Protein AF-E4X4C7-F1 (afdb_monomer)

Secondary structure (DSSP, 8-state):
--HHHHHHHHTTT-PPPHHHHHHHHHHHHHHHHTS-SEEEEPSSEEEE---TT-HHHHHHHHHHH--TTTS-EEE-S--SSSSS-HHHHHHHHHHHHHH-TTTEEEB--SSSSHHHHHHHSHHHHHHHHHSSSHHHHHHHHHHTTSBSEEEETTTEEE-SS---TT--SHHHHHT---SSPPPSSSHHHHHHH-EE-S-SSEEE-TTSSSEEE-HHHHHHHHHHHT-SEEEE-SS--TTSEEEETTTTEEEE---TTGGGTS----EEEEE--TTSPPEEEE-

InterPro domains:
  IPR004843 Calcineurin-like, phosphoesterase domain [PF00149] (45-237)
  IPR006186 Serine/threonine-specific protein phosphatase/bis(5-nucleosyl)-tetraphosphatase [PR00114] (44-71)
  IPR006186 Serine/threonine-specific protein phosphatase/bis(5-nucleosyl)-tetraphosphatase [PR00114] (73-100)
  IPR006186 Serine/threonine-specific protein phosphatase/bis(5-nucleosyl)-tetraphosphatase [PR00114] (106-130)
  IPR006186 Serine/threonine-specific protein phosphatase/bis(5-nucleosyl)-tetraphosphatase [PR00114] (141-167)
  IPR006186 Serine/threonine-specific protein phosphatase/bis(5-nucleosyl)-tetraphosphatase [PR00114] (170-197)
  IPR006186 Serine/threonine-specific protein phosphatase/bis(5-nucleosyl)-tetraphosphatase [PR00114] (226-246)
  IPR006186 Serine/threonine-specific protein phosphatase/bis(5-nucleosyl)-tetraphosphatase [PR00114] (248-264)
  IPR006186 Serine/threonine-specific protein phosphatase/bis(5-nucleosyl)-tetraphosphatase [PS00125] (107-112)
  IPR006186 Serine/threonine-specific protein phosphatase/bis(5-nucleosyl)-tetraphosphatase [SM00156] (16-281)
  IPR029052 Metallo-dependent phosphatase-like [G3DSA:3.60.21.10] (1-281)
  IPR029052 Metallo-dependent phosphatase-like [SSF56300] (2-275)
  IPR047129 Serine/Threonine protein phosphatase PP2A-like [PTHR45619] (2-274)

Solvent-accessible surface area (backbone atoms only — not comparable to full-atom values): 14367 Å² total; per-residue (Å²): 136,66,59,71,61,51,48,62,44,31,76,69,76,37,76,70,58,69,69,57,48,45,53,50,36,56,54,40,37,64,55,33,69,74,51,53,36,53,36,79,39,69,62,52,34,38,37,32,19,29,36,26,5,41,38,70,56,52,54,50,47,38,71,73,72,43,54,78,82,83,39,30,38,38,35,25,21,24,43,38,22,73,36,95,30,18,67,39,33,42,51,46,54,48,45,47,32,67,74,36,60,95,35,41,45,57,30,31,19,60,44,54,28,72,76,45,21,68,75,44,44,38,41,58,51,28,28,69,76,67,75,38,57,62,62,43,52,41,50,51,58,36,33,22,40,36,26,52,29,36,28,37,71,72,28,32,43,34,29,10,19,41,67,30,97,82,47,68,44,70,66,55,55,48,66,54,86,52,84,44,80,75,49,82,62,56,52,77,22,10,29,28,47,6,42,82,45,103,46,80,42,78,45,83,28,92,80,76,36,35,30,28,36,9,50,56,51,52,54,52,39,27,60,75,54,61,42,69,30,41,40,25,20,88,55,92,34,61,73,3,46,48,70,38,70,89,65,37,31,35,36,29,20,37,39,54,30,41,84,83,68,65,72,23,36,8,23,34,46,35,37,71,35,100,86,49,79,71,46,74,48,76,100

pLDDT: mean 96.5, std 4.25, range [67.0, 98.88]

Nearest PDB structures (foldseek):
  3p71-assembly1_C  TM=9.943E-01  e=6.063E-45  Homo sapiens
  8rbx-assembly1_q  TM=9.924E-01  e=9.467E-44  Homo sapiens
  7k36-assembly1_C  TM=9.882E-01  e=9.057E-42  Homo sapiens
  2iae-assembly1_C  TM=9.858E-01  e=4.828E-40  Homo sapiens
  6ghm-assembly2_B  TM=9.756E-01  e=3.448E-38  Homo sapiens

Sequence (283 aa):
MHLDKMLEWIKKCKYLPENDLKQLCDYVCDILVCEPNVIPVPSPVSICGDIHGQFYDLLELFRVGGELPDTTYVFLGDFVDRGYYSLETFTFLLVLKARFPDKIVLLRGNHESRQITQVYGFYDECMTKYGSNNAGKYCTRVFDLLTVAALIDNKVLCVHGGLSPDINSLDQIRALKRDQEIPHKGALCDIVWSDPEEVATWEISPRGAGYLFGKSVTEEFMEINNLDLICRAHQVVQEGHKYMFNEKLVTVWSAPNYCYRCGNIASILKIDGPKKPRSTLKL

Organism: Oikopleura dioica (NCBI:txid34765)

Structure (mmCIF, N/CA/C/O backbone):
data_AF-E4X4C7-F1
#
_entry.id   AF-E4X4C7-F1
#
loop_
_atom_site.group_PDB
_atom_site.id
_atom_site.type_symbol
_atom_site.label_atom_id
_atom_site.label_alt_id
_atom_site.label_comp_id
_atom_site.label_asym_id
_atom_site.label_entity_id
_atom_site.label_seq_id
_atom_site.pdbx_PDB_ins_code
_atom_site.Cartn_x
_atom_site.Cartn_y
_atom_site.Cartn_z
_atom_site.occupancy
_atom_site.B_iso_or_equiv
_atom_site.auth_seq_id
_atom_site.auth_comp_id
_atom_site.auth_asym_id
_atom_site.auth_atom_id
_atom_site.pdbx_PDB_model_num
ATOM 1 N N . MET A 1 1 ? -19.045 -7.896 18.131 1.00 81.44 1 MET A N 1
ATOM 2 C CA . MET A 1 1 ? -18.261 -6.703 17.747 1.00 81.44 1 MET A CA 1
ATOM 3 C C . MET A 1 1 ? -19.200 -5.650 17.157 1.00 81.44 1 MET A C 1
ATOM 5 O O . MET A 1 1 ? -19.992 -5.996 16.291 1.00 81.44 1 MET A O 1
ATOM 9 N N . HIS A 1 2 ? -19.179 -4.405 17.649 1.00 92.12 2 HIS A N 1
ATOM 10 C CA . HIS A 1 2 ? -20.060 -3.318 17.183 1.00 92.12 2 HIS A CA 1
ATOM 11 C C . HIS A 1 2 ? -19.285 -2.330 16.297 1.00 92.12 2 HIS A C 1
ATOM 13 O O . HIS A 1 2 ? -18.910 -1.251 16.753 1.00 92.12 2 HIS A O 1
ATOM 19 N N . LEU A 1 3 ? -19.040 -2.710 15.040 1.00 94.75 3 LEU A N 1
ATOM 20 C CA . LEU A 1 3 ? -18.149 -1.984 14.124 1.00 94.75 3 LEU A CA 1
ATOM 21 C C . LEU A 1 3 ? -18.540 -0.516 13.910 1.00 94.75 3 LEU A C 1
ATOM 23 O O . LEU A 1 3 ? -17.671 0.348 13.966 1.00 94.75 3 LEU A O 1
ATOM 27 N N . ASP A 1 4 ? -19.829 -0.208 13.750 1.00 94.38 4 ASP A N 1
ATOM 28 C CA . ASP A 1 4 ? -20.270 1.174 13.506 1.00 94.38 4 ASP A CA 1
ATOM 29 C C . ASP A 1 4 ? -19.968 2.091 14.712 1.00 94.38 4 ASP A C 1
ATOM 31 O O . ASP A 1 4 ? -19.501 3.217 14.548 1.00 94.38 4 ASP A O 1
ATOM 35 N N . LYS A 1 5 ? -20.117 1.579 15.944 1.00 95.38 5 LYS A N 1
ATOM 36 C CA . LYS A 1 5 ? -19.755 2.319 17.167 1.00 95.38 5 LYS A CA 1
ATOM 37 C C . LYS A 1 5 ? -18.245 2.526 17.285 1.00 95.38 5 LYS A C 1
ATOM 39 O O . LYS A 1 5 ? -17.803 3.588 17.715 1.00 95.38 5 LYS A O 1
ATOM 44 N N . MET A 1 6 ? -17.456 1.516 16.914 1.00 96.50 6 MET A N 1
ATOM 45 C CA . MET A 1 6 ? -15.993 1.618 16.888 1.00 96.50 6 MET A CA 1
ATOM 46 C C . MET A 1 6 ? -15.552 2.670 15.869 1.00 96.50 6 MET A C 1
ATOM 48 O O . MET A 1 6 ? -14.687 3.485 16.172 1.00 96.50 6 MET A O 1
ATOM 52 N N . LEU A 1 7 ? -16.198 2.713 14.701 1.00 95.06 7 LEU A N 1
ATOM 53 C CA . LEU A 1 7 ? -15.926 3.704 13.666 1.00 95.06 7 LEU A CA 1
ATOM 54 C C . LEU A 1 7 ? -16.201 5.130 14.165 1.00 95.06 7 LEU A C 1
ATOM 56 O O . LEU A 1 7 ? -15.342 5.999 14.031 1.00 95.06 7 LEU A O 1
ATOM 60 N N . GLU A 1 8 ? -17.353 5.374 14.796 1.00 95.31 8 GLU A N 1
ATOM 61 C CA . GLU A 1 8 ? -17.674 6.677 15.403 1.00 95.31 8 GLU A CA 1
ATOM 62 C C . GLU A 1 8 ? -16.699 7.080 16.518 1.00 95.31 8 GLU A C 1
ATOM 64 O O . GLU A 1 8 ? -16.401 8.266 16.691 1.00 95.31 8 GLU A O 1
ATOM 69 N N . TRP A 1 9 ? -16.211 6.107 17.293 1.00 96.19 9 TRP A N 1
ATOM 70 C CA . TRP A 1 9 ? -15.225 6.329 18.349 1.00 96.19 9 TRP A CA 1
ATOM 71 C C . TRP A 1 9 ? -13.870 6.737 17.772 1.00 96.19 9 TRP A C 1
ATOM 73 O O . TRP A 1 9 ? -13.316 7.763 18.169 1.00 96.19 9 TRP A O 1
ATOM 83 N N . ILE A 1 10 ? -13.379 5.982 16.789 1.00 96.06 10 ILE A N 1
ATOM 84 C CA . ILE A 1 10 ? -12.075 6.213 16.166 1.00 96.06 10 ILE A CA 1
ATOM 85 C C . ILE A 1 10 ? -12.082 7.500 15.344 1.00 96.06 10 ILE A C 1
ATOM 87 O O . ILE A 1 10 ? -11.112 8.245 15.423 1.00 96.06 10 ILE A O 1
ATOM 91 N N . LYS A 1 11 ? -13.184 7.849 14.655 1.00 95.56 11 LYS A N 1
ATOM 92 C CA . LYS A 1 11 ? -13.335 9.145 13.951 1.00 95.56 11 LYS A CA 1
ATOM 93 C C . LYS A 1 11 ? -13.097 10.359 14.861 1.00 95.56 11 LYS A C 1
ATOM 95 O O . LYS A 1 11 ? -12.730 11.421 14.374 1.00 95.56 11 LYS A O 1
ATOM 100 N N . LYS A 1 12 ? -13.257 10.211 16.181 1.00 96.88 12 LYS A N 1
ATOM 101 C CA . LYS A 1 12 ? -12.933 11.243 17.186 1.00 96.88 12 LYS A CA 1
ATOM 102 C C . LYS A 1 12 ? -11.463 11.202 17.635 1.00 96.88 12 LYS A C 1
ATOM 104 O O . LYS A 1 12 ? -11.147 11.750 18.687 1.00 96.88 12 LYS A O 1
ATOM 109 N N . CYS A 1 13 ? -10.598 10.536 16.869 1.00 97.12 13 CYS A N 1
ATOM 110 C CA . CYS A 1 13 ? -9.188 10.287 17.160 1.00 97.12 13 CYS A CA 1
ATOM 111 C C . CYS A 1 13 ? -8.972 9.601 18.521 1.00 97.12 13 CYS A C 1
ATOM 113 O O . CYS A 1 13 ? -8.108 9.990 19.307 1.00 97.12 13 CYS A O 1
ATOM 115 N N . LYS A 1 14 ? -9.798 8.593 18.829 1.00 96.75 14 LYS A N 1
ATOM 116 C CA . LYS A 1 14 ? -9.678 7.802 20.059 1.00 96.75 14 LYS A CA 1
ATOM 117 C C . LYS A 1 14 ? -9.293 6.366 19.735 1.00 96.75 14 LYS A C 1
ATOM 119 O O . LYS A 1 14 ? -9.967 5.710 18.942 1.00 96.75 14 LYS A O 1
ATOM 124 N N . TYR A 1 15 ? -8.263 5.857 20.403 1.00 95.94 15 TYR A N 1
ATOM 125 C CA . TYR A 1 15 ? -7.922 4.442 20.339 1.00 95.94 15 TYR A CA 1
ATOM 126 C C . TYR A 1 15 ? -8.952 3.580 21.088 1.00 95.94 15 TYR A C 1
ATOM 128 O O . TYR A 1 15 ? -9.674 4.046 21.979 1.00 95.94 15 TYR A O 1
ATOM 136 N N . LEU A 1 16 ? -9.065 2.323 20.667 1.00 97.12 16 LEU A N 1
ATOM 137 C CA . LEU A 1 16 ? -9.992 1.353 21.243 1.00 97.12 16 LEU A CA 1
ATOM 138 C C . LEU A 1 16 ? -9.472 0.816 22.584 1.00 97.12 16 LEU A C 1
ATOM 140 O O . LEU A 1 16 ? -8.269 0.815 22.819 1.00 97.12 16 LEU A O 1
ATOM 144 N N . PRO A 1 17 ? -10.337 0.288 23.459 1.00 96.81 17 PRO A N 1
ATOM 145 C CA . PRO A 1 17 ? -9.889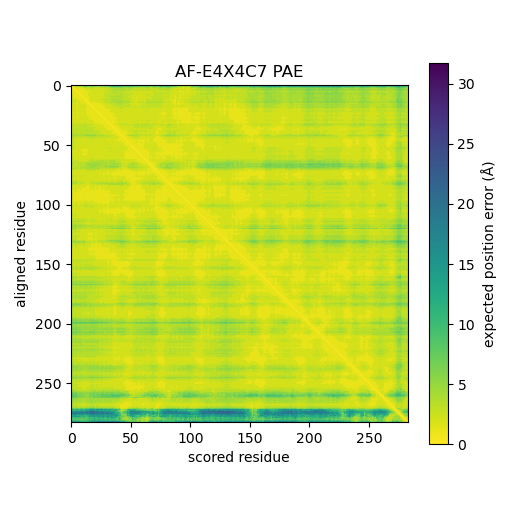 -0.584 24.541 1.00 96.81 17 PRO A CA 1
ATOM 146 C C . PRO A 1 17 ? -9.067 -1.770 24.002 1.00 96.81 17 PRO A C 1
ATOM 148 O O . PRO A 1 17 ? -9.387 -2.311 22.945 1.00 96.81 17 PRO A O 1
ATOM 151 N N . GLU A 1 18 ? -8.043 -2.220 24.738 1.00 97.06 18 GLU A N 1
ATOM 152 C CA . GLU A 1 18 ? -7.101 -3.256 24.261 1.00 97.06 18 GLU A CA 1
ATOM 153 C C . GLU A 1 18 ? -7.810 -4.546 23.810 1.00 97.06 18 GLU A C 1
ATOM 155 O O . GLU A 1 18 ? -7.473 -5.119 22.775 1.00 97.06 18 GLU A O 1
ATOM 160 N N . ASN A 1 19 ? -8.836 -4.978 24.549 1.00 96.94 19 ASN A N 1
ATOM 161 C CA . ASN A 1 19 ? -9.621 -6.166 24.206 1.00 96.94 19 ASN A CA 1
ATOM 162 C C . ASN A 1 19 ? -10.423 -5.995 22.908 1.00 96.94 19 ASN A C 1
ATOM 164 O O . ASN A 1 19 ? -10.549 -6.952 22.145 1.00 96.94 19 ASN A O 1
ATOM 168 N N . ASP A 1 20 ? -10.945 -4.794 22.651 1.00 97.75 20 ASP A N 1
ATOM 169 C CA . ASP A 1 20 ? -11.694 -4.498 21.427 1.00 97.75 20 ASP A CA 1
ATOM 170 C C . ASP A 1 20 ? -10.748 -4.441 20.223 1.00 97.75 20 ASP A C 1
ATOM 172 O O . ASP A 1 20 ? -11.073 -4.974 19.162 1.00 97.75 20 ASP A O 1
ATOM 176 N N . LEU A 1 21 ? -9.549 -3.867 20.399 1.00 98.38 21 LEU A N 1
ATOM 177 C CA . LEU A 1 21 ? -8.491 -3.906 19.387 1.00 98.38 21 LEU A CA 1
ATOM 178 C C . LEU A 1 21 ? -8.083 -5.349 19.077 1.00 98.38 21 LEU A C 1
ATOM 180 O O . LEU A 1 21 ? -7.994 -5.717 17.909 1.00 98.38 21 LEU A O 1
ATOM 184 N N . LYS A 1 22 ? -7.873 -6.181 20.104 1.00 98.31 22 LYS A N 1
ATOM 185 C CA . LYS A 1 22 ? -7.524 -7.592 19.912 1.00 98.31 22 LYS A CA 1
ATOM 186 C C . LYS A 1 22 ? -8.589 -8.323 19.090 1.00 98.31 22 LYS A C 1
ATOM 188 O O . LYS A 1 22 ? -8.247 -8.982 18.116 1.00 98.31 22 LYS A O 1
ATOM 193 N N . GLN A 1 23 ? -9.866 -8.183 19.456 1.00 98.31 23 GLN A N 1
ATOM 194 C CA . GLN A 1 23 ? -10.974 -8.812 18.726 1.00 98.31 23 GLN A CA 1
ATOM 195 C C . GLN A 1 23 ? -11.058 -8.335 17.273 1.00 98.31 23 GLN A C 1
ATOM 197 O O . GLN A 1 23 ? -11.315 -9.142 16.383 1.00 98.31 23 GLN A O 1
ATOM 202 N N . LEU A 1 24 ? -10.830 -7.040 17.030 1.00 98.69 24 LEU A N 1
ATOM 203 C CA . LEU A 1 24 ? -10.791 -6.487 15.679 1.00 98.69 24 LEU A CA 1
ATOM 204 C C . LEU A 1 24 ? -9.644 -7.087 14.862 1.00 98.69 24 LEU A C 1
ATOM 206 O O . LEU A 1 24 ? -9.870 -7.515 13.734 1.00 98.69 24 LEU A O 1
ATOM 210 N N . CYS A 1 25 ? -8.435 -7.137 15.426 1.00 98.69 25 CYS A N 1
ATOM 211 C CA . CYS A 1 25 ? -7.274 -7.725 14.764 1.00 98.69 25 CYS A CA 1
ATOM 212 C C . CYS A 1 25 ? -7.502 -9.205 14.444 1.00 98.69 25 CYS A C 1
ATOM 214 O O . CYS A 1 25 ? -7.248 -9.606 13.312 1.00 98.69 25 CYS A O 1
ATOM 216 N N . ASP A 1 26 ? -8.019 -9.993 15.393 1.00 98.56 26 ASP A N 1
ATOM 217 C CA . ASP A 1 26 ? -8.331 -11.412 15.180 1.00 98.56 26 ASP A CA 1
ATOM 218 C C . ASP A 1 26 ? -9.343 -11.580 14.027 1.00 98.56 26 ASP A C 1
ATOM 220 O O . ASP A 1 26 ? -9.099 -12.336 13.091 1.00 98.56 26 ASP A O 1
ATOM 224 N N . TYR A 1 27 ? -10.427 -10.794 14.026 1.00 98.62 27 TYR A N 1
ATOM 225 C CA . TYR A 1 27 ? -11.442 -10.845 12.968 1.00 98.62 27 TYR A CA 1
ATOM 226 C C . TYR A 1 27 ? -10.905 -10.423 11.593 1.00 98.62 27 TYR A C 1
ATOM 228 O O . TYR A 1 27 ? -11.239 -11.029 10.576 1.00 98.62 27 TYR A O 1
ATOM 236 N N . VAL A 1 28 ? -10.061 -9.387 11.528 1.00 98.69 28 VAL A N 1
ATOM 237 C CA . VAL A 1 28 ? -9.444 -8.979 10.257 1.00 98.69 28 VAL A CA 1
ATOM 238 C C . VAL A 1 28 ? -8.413 -10.007 9.789 1.00 98.69 28 VAL A C 1
ATOM 240 O O . VAL A 1 28 ? -8.307 -10.228 8.586 1.00 98.69 28 VAL A O 1
ATOM 243 N N . CYS A 1 29 ? -7.704 -10.690 10.693 1.00 98.69 29 CYS A N 1
ATOM 244 C CA . CYS A 1 29 ? -6.843 -11.812 10.313 1.00 98.69 29 CYS A CA 1
ATOM 245 C C . CYS A 1 29 ? -7.646 -12.911 9.602 1.00 98.69 29 CYS A C 1
ATOM 247 O O . CYS A 1 29 ? -7.207 -13.377 8.553 1.00 98.69 29 CYS A O 1
ATOM 249 N N . ASP A 1 30 ? -8.831 -13.270 10.109 1.00 98.38 30 ASP A N 1
ATOM 250 C CA . ASP A 1 30 ? -9.701 -14.274 9.476 1.00 98.38 30 ASP A CA 1
ATOM 251 C C . ASP A 1 30 ? -10.111 -13.873 8.045 1.00 98.38 30 ASP A C 1
ATOM 253 O O . ASP A 1 30 ? -10.142 -14.715 7.144 1.00 98.38 30 ASP A O 1
ATOM 257 N N . ILE A 1 31 ? -10.366 -12.577 7.812 1.00 98.50 31 ILE A N 1
ATOM 258 C CA . ILE A 1 31 ? -10.629 -12.031 6.471 1.00 98.50 31 ILE A CA 1
ATOM 259 C C . ILE A 1 31 ? -9.377 -12.145 5.595 1.00 98.50 31 ILE A C 1
ATOM 261 O O . ILE A 1 31 ? -9.426 -12.727 4.513 1.00 98.50 31 ILE A O 1
ATOM 265 N N . LEU A 1 32 ? -8.247 -11.609 6.064 1.00 98.44 32 LEU A N 1
ATOM 266 C CA . LEU A 1 32 ? -7.020 -11.497 5.276 1.00 98.44 32 LEU A CA 1
ATOM 267 C C . LEU A 1 32 ? -6.417 -12.859 4.925 1.00 98.44 32 LEU A C 1
ATOM 269 O O . LEU A 1 32 ? -5.846 -12.991 3.850 1.00 98.44 32 LEU A O 1
ATOM 273 N N . VAL A 1 33 ? -6.558 -13.889 5.766 1.00 97.75 33 VAL A N 1
ATOM 274 C CA . VAL A 1 33 ? -6.104 -15.260 5.444 1.00 97.75 33 VAL A CA 1
ATOM 275 C C . VAL A 1 33 ? -6.777 -15.800 4.178 1.00 97.75 33 VAL A C 1
ATOM 277 O O . VAL A 1 33 ? -6.164 -16.570 3.440 1.00 97.75 33 VAL A O 1
ATOM 280 N N . CYS A 1 34 ? -8.012 -15.380 3.899 1.00 97.38 34 CYS A N 1
ATOM 281 C CA . CYS A 1 34 ? -8.755 -15.803 2.715 1.00 97.38 34 CYS A CA 1
ATOM 282 C C . CYS A 1 34 ? -8.393 -14.999 1.452 1.00 97.38 34 CYS A C 1
ATOM 284 O O . CYS A 1 34 ? -8.785 -15.387 0.350 1.00 97.38 34 CYS A O 1
ATOM 286 N N . GLU A 1 35 ? -7.655 -13.892 1.577 1.00 98.12 35 GLU A N 1
ATOM 287 C CA . GLU A 1 35 ? -7.292 -13.045 0.439 1.00 98.12 35 GLU A CA 1
ATOM 288 C C . GLU A 1 35 ? -6.041 -13.562 -0.288 1.00 98.12 35 GLU A C 1
ATOM 290 O O . GLU A 1 35 ? -5.060 -13.960 0.348 1.00 98.12 35 GLU A O 1
ATOM 295 N N . PRO A 1 36 ? -6.001 -13.538 -1.630 1.00 98.25 36 PRO A N 1
ATOM 296 C CA . PRO A 1 36 ? -4.808 -13.916 -2.381 1.00 98.25 36 PRO A CA 1
ATOM 297 C C . PRO A 1 36 ? -3.704 -12.857 -2.240 1.00 98.25 36 PRO A C 1
ATOM 299 O O . PRO A 1 36 ? -3.964 -11.710 -1.895 1.00 98.25 36 PRO A O 1
ATOM 302 N N . ASN A 1 37 ? -2.453 -13.214 -2.549 1.00 98.56 37 ASN A N 1
ATOM 303 C CA . ASN A 1 37 ? -1.357 -12.231 -2.544 1.00 98.56 37 ASN A CA 1
ATOM 304 C C . ASN A 1 37 ? -1.543 -11.126 -3.585 1.00 98.56 37 ASN A C 1
ATOM 306 O O . ASN A 1 37 ? -1.062 -10.019 -3.368 1.00 98.56 37 ASN A O 1
ATOM 310 N N . VAL A 1 38 ? -2.208 -11.451 -4.700 1.00 98.69 38 VAL A N 1
ATOM 311 C CA . VAL A 1 38 ? -2.570 -10.519 -5.770 1.00 98.69 38 VAL A CA 1
ATOM 312 C C . VAL A 1 38 ? -4.090 -10.470 -5.851 1.00 98.69 38 VAL A C 1
ATOM 314 O O . VAL A 1 38 ? -4.704 -11.391 -6.396 1.00 98.69 38 VAL A O 1
ATOM 317 N N . ILE A 1 39 ? -4.697 -9.426 -5.293 1.00 98.06 39 ILE A N 1
ATOM 318 C CA . ILE A 1 39 ? -6.156 -9.290 -5.259 1.00 98.06 39 ILE A CA 1
ATOM 319 C C . ILE A 1 39 ? -6.680 -8.640 -6.550 1.00 98.06 39 ILE A C 1
ATOM 321 O O . ILE A 1 39 ? -6.228 -7.553 -6.913 1.00 98.06 39 ILE A O 1
ATOM 325 N N . PRO A 1 40 ? -7.598 -9.287 -7.291 1.00 98.25 40 PRO A N 1
ATOM 326 C CA . PRO A 1 40 ? -8.231 -8.662 -8.445 1.00 98.25 40 PRO A CA 1
ATOM 327 C C . PRO A 1 40 ? -9.226 -7.594 -7.981 1.00 98.25 40 PRO A C 1
ATOM 329 O O . PRO A 1 40 ? -10.049 -7.853 -7.103 1.00 98.25 40 PRO A O 1
ATOM 332 N N . VAL A 1 41 ? -9.175 -6.406 -8.583 1.00 98.00 41 VAL A N 1
ATOM 333 C CA . VAL A 1 41 ? -10.047 -5.279 -8.214 1.00 98.00 41 VAL A CA 1
ATOM 334 C C . VAL A 1 41 ? -10.694 -4.687 -9.471 1.00 98.00 41 VAL A C 1
ATOM 336 O O . VAL A 1 41 ? -9.977 -4.312 -10.397 1.00 98.00 41 VAL A O 1
ATOM 339 N N . PRO A 1 42 ? -12.032 -4.593 -9.556 1.00 96.69 42 PRO A N 1
ATOM 340 C CA . PRO A 1 42 ? -12.684 -3.909 -10.666 1.00 96.69 42 PRO A CA 1
ATOM 341 C C . PRO A 1 42 ? -12.662 -2.387 -10.467 1.00 96.69 42 PRO A C 1
ATOM 343 O O . PRO A 1 42 ? -12.782 -1.896 -9.342 1.00 96.69 42 PRO A O 1
ATOM 346 N N . SER A 1 43 ? -12.579 -1.629 -11.558 1.00 95.56 43 SER A N 1
ATOM 347 C CA . SER A 1 43 ? -12.917 -0.200 -11.537 1.00 95.56 43 SER A CA 1
ATOM 348 C C . SER A 1 43 ? -14.442 0.026 -11.393 1.00 95.56 43 SER A C 1
ATOM 350 O O . SER A 1 43 ? -15.236 -0.834 -11.791 1.00 95.56 43 SER A O 1
ATOM 352 N N . PRO A 1 44 ? -14.900 1.170 -10.837 1.00 96.06 44 PRO A N 1
ATOM 353 C CA . PRO A 1 44 ? -14.114 2.310 -10.364 1.00 96.06 44 PRO A CA 1
ATOM 354 C C . PRO A 1 44 ? -13.402 2.054 -9.027 1.00 96.06 44 PRO A C 1
ATOM 356 O O . PRO A 1 44 ? -13.960 1.436 -8.120 1.00 96.06 44 PRO A O 1
ATOM 359 N N . VAL A 1 45 ? -12.178 2.573 -8.895 1.00 97.44 45 VAL A N 1
ATOM 360 C CA . VAL A 1 45 ? -11.352 2.434 -7.685 1.00 97.44 45 VAL A CA 1
ATOM 361 C C . VAL A 1 45 ? -10.479 3.667 -7.445 1.00 97.44 45 VAL A C 1
ATOM 363 O O . VAL A 1 45 ? -9.981 4.292 -8.384 1.00 97.44 45 VAL A O 1
ATOM 366 N N . SER A 1 46 ? -10.300 4.008 -6.169 1.00 98.12 46 SER A N 1
ATOM 367 C CA . SER A 1 46 ? -9.373 5.036 -5.691 1.00 98.12 46 SER A CA 1
ATOM 368 C C . SER A 1 46 ? -8.142 4.380 -5.067 1.00 98.12 46 SER A C 1
ATOM 370 O O . SER A 1 46 ? -8.270 3.551 -4.168 1.00 98.12 46 SER A O 1
ATOM 372 N N . ILE A 1 47 ? -6.955 4.749 -5.537 1.00 98.56 47 ILE A N 1
ATOM 373 C CA . ILE A 1 47 ? -5.675 4.220 -5.066 1.00 98.56 47 ILE A CA 1
ATOM 374 C C . ILE A 1 47 ? -4.980 5.278 -4.211 1.00 98.56 47 ILE A C 1
ATOM 376 O O . ILE A 1 47 ? -4.827 6.428 -4.635 1.00 98.56 47 ILE A O 1
ATOM 380 N N . CYS A 1 48 ? -4.548 4.874 -3.022 1.00 98.56 48 CYS A N 1
ATOM 381 C CA . CYS A 1 48 ? -3.924 5.730 -2.021 1.00 98.56 48 CYS A CA 1
ATOM 382 C C . CYS A 1 48 ? -2.528 5.203 -1.679 1.00 98.56 48 CYS A C 1
ATOM 384 O O . CYS A 1 48 ? -2.362 4.003 -1.470 1.00 98.56 48 CYS A O 1
ATOM 386 N N . GLY A 1 49 ? -1.541 6.094 -1.631 1.00 98.62 49 GLY A N 1
ATOM 387 C CA . GLY A 1 49 ? -0.184 5.784 -1.185 1.00 98.62 49 GLY A CA 1
ATOM 388 C C . GLY A 1 49 ? -0.040 5.843 0.336 1.00 98.62 49 GLY A C 1
ATOM 389 O O . GLY A 1 49 ? -1.006 5.629 1.070 1.00 98.62 49 GLY A O 1
ATOM 390 N N . ASP A 1 50 ? 1.166 6.184 0.781 1.00 98.75 50 ASP A N 1
ATOM 391 C CA . ASP A 1 50 ? 1.577 6.240 2.186 1.00 98.75 50 ASP A CA 1
ATOM 392 C C . ASP A 1 50 ? 0.719 7.210 3.012 1.00 98.75 50 ASP A C 1
ATOM 394 O O . ASP A 1 50 ? 0.364 8.297 2.540 1.00 98.75 50 ASP A O 1
ATOM 398 N N . ILE A 1 51 ? 0.442 6.831 4.266 1.00 98.50 51 ILE A N 1
ATOM 399 C CA . ILE A 1 51 ? -0.362 7.609 5.228 1.00 98.50 51 ILE A CA 1
ATOM 400 C C . ILE A 1 51 ? 0.444 7.981 6.479 1.00 98.50 51 ILE A C 1
ATOM 402 O O . ILE A 1 51 ? 0.279 9.079 7.007 1.00 98.50 51 ILE A O 1
ATOM 406 N N . HIS A 1 52 ? 1.317 7.088 6.960 1.00 98.38 52 HIS A N 1
ATOM 407 C CA . HIS A 1 52 ? 2.268 7.342 8.047 1.00 98.38 52 HIS A CA 1
ATOM 408 C C . HIS A 1 52 ? 1.668 8.000 9.299 1.00 98.38 52 HIS A C 1
ATOM 410 O O . HIS A 1 52 ? 2.129 9.040 9.778 1.00 98.38 52 HIS A O 1
ATOM 416 N N . GLY A 1 53 ? 0.582 7.426 9.818 1.00 97.81 53 GLY A N 1
ATOM 417 C CA . GLY A 1 53 ? -0.045 7.889 11.054 1.00 97.81 53 GLY A CA 1
ATOM 418 C C . GLY A 1 53 ? -0.596 9.317 11.014 1.00 97.81 53 GLY A C 1
ATOM 419 O O . GLY A 1 53 ? -0.871 9.895 12.071 1.00 97.81 53 GLY A O 1
ATOM 420 N N . GLN A 1 54 ? -0.770 9.905 9.826 1.00 98.06 54 GLN A N 1
ATOM 421 C CA . GLN A 1 54 ? -1.402 11.210 9.635 1.00 98.06 54 GLN A CA 1
ATOM 422 C C . GLN A 1 54 ? -2.936 11.081 9.627 1.00 98.06 54 GLN A C 1
ATOM 424 O O . GLN A 1 54 ? -3.607 11.271 8.617 1.00 98.06 54 GLN A O 1
ATOM 429 N N . PHE A 1 55 ? -3.503 10.745 10.791 1.00 98.19 55 PHE A N 1
ATOM 430 C CA . PHE A 1 55 ? -4.921 10.394 10.942 1.00 98.19 55 PHE A CA 1
ATOM 431 C C . PHE A 1 55 ? -5.902 11.455 10.417 1.00 98.19 55 PHE A C 1
ATOM 433 O O . PHE A 1 55 ? -6.877 11.122 9.749 1.00 98.19 55 PHE A O 1
ATOM 440 N N . TYR A 1 56 ? -5.660 12.735 10.704 1.00 97.62 56 TYR A N 1
ATOM 441 C CA . TYR A 1 56 ? -6.554 13.807 10.255 1.00 97.62 56 TYR A CA 1
ATOM 442 C C . TYR A 1 56 ? -6.523 13.985 8.734 1.00 97.62 56 TYR A C 1
ATOM 444 O O . TYR A 1 56 ? -7.571 14.199 8.128 1.00 97.62 56 TYR A O 1
ATOM 452 N N . ASP A 1 57 ? -5.354 13.806 8.117 1.00 97.38 57 ASP A N 1
ATOM 453 C CA . ASP A 1 57 ? -5.211 13.839 6.662 1.00 97.38 57 ASP A CA 1
ATOM 454 C C . ASP A 1 57 ? -5.858 12.604 6.016 1.00 97.38 57 ASP A C 1
ATOM 456 O O . ASP A 1 57 ? -6.439 12.704 4.939 1.00 97.38 57 ASP A O 1
ATOM 460 N N . LEU A 1 58 ? -5.869 11.452 6.702 1.00 98.00 58 LEU A N 1
ATOM 461 C CA . LEU A 1 58 ? -6.639 10.283 6.269 1.00 98.00 58 LEU A CA 1
ATOM 462 C C . LEU A 1 58 ? -8.154 10.552 6.281 1.00 98.00 58 LEU A C 1
ATOM 464 O O . LEU A 1 58 ? -8.863 10.120 5.372 1.00 98.00 58 LEU A O 1
ATOM 468 N N . LEU A 1 59 ? -8.680 11.264 7.283 1.00 97.19 59 LEU A N 1
ATOM 469 C CA . LEU A 1 59 ? -10.097 11.655 7.283 1.00 97.19 59 LEU A CA 1
ATOM 470 C C . LEU A 1 59 ? -10.417 12.596 6.115 1.00 97.19 59 LEU A C 1
ATOM 472 O O . LEU A 1 59 ? -11.453 12.441 5.466 1.00 97.19 59 LEU A O 1
ATOM 476 N N . GLU A 1 60 ? -9.511 13.527 5.818 1.00 96.94 60 GLU A N 1
ATOM 477 C CA . GLU A 1 60 ? -9.621 14.411 4.659 1.00 96.94 60 GLU A CA 1
ATOM 478 C C . GLU A 1 60 ? -9.560 13.631 3.334 1.00 96.94 60 GLU A C 1
ATOM 480 O O . GLU A 1 60 ? -10.355 13.882 2.427 1.00 96.94 60 GLU A O 1
ATOM 485 N N . LEU A 1 61 ? -8.714 12.600 3.255 1.00 97.56 61 LEU A N 1
ATOM 486 C CA . LEU A 1 61 ? -8.630 11.677 2.123 1.00 97.56 61 LEU A CA 1
ATOM 487 C C . LEU A 1 61 ? -9.970 11.012 1.814 1.00 97.56 61 LEU A C 1
ATOM 489 O O . LEU A 1 61 ? -10.372 10.966 0.649 1.00 97.56 61 LEU A O 1
ATOM 493 N N . PHE A 1 62 ? -10.700 10.547 2.828 1.00 96.81 62 PHE A N 1
ATOM 494 C CA . PHE A 1 62 ? -12.047 10.005 2.624 1.00 96.81 62 PHE A CA 1
ATOM 495 C C . PHE A 1 62 ? -13.072 11.087 2.268 1.00 96.81 62 PHE A C 1
ATOM 497 O O . PHE A 1 62 ? -13.942 10.848 1.431 1.00 96.81 62 PHE A O 1
ATOM 504 N N . ARG A 1 63 ? -12.947 12.299 2.824 1.00 95.38 63 ARG A N 1
ATOM 505 C CA . ARG A 1 63 ? -13.819 13.433 2.474 1.00 95.38 63 ARG A CA 1
ATOM 506 C C . ARG A 1 63 ? -13.694 13.822 0.995 1.00 95.38 63 ARG A C 1
ATOM 508 O O . ARG A 1 63 ? -14.698 14.136 0.361 1.00 95.38 63 ARG A O 1
ATOM 515 N N . VAL A 1 64 ? -12.474 13.804 0.454 1.00 94.69 64 VAL A N 1
ATOM 516 C CA . VAL A 1 64 ? -12.167 14.172 -0.940 1.00 94.69 64 VAL A CA 1
ATOM 517 C C . VAL A 1 64 ? -12.377 12.999 -1.904 1.00 94.69 64 VAL A C 1
ATOM 519 O O . VAL A 1 64 ? -12.928 13.170 -2.993 1.00 94.69 64 VAL A O 1
ATOM 522 N N . GLY A 1 65 ? -11.943 11.796 -1.527 1.00 93.81 65 GLY A N 1
ATOM 523 C CA . GLY A 1 65 ? -12.023 10.606 -2.376 1.00 93.81 65 GLY A CA 1
ATOM 524 C C . GLY A 1 65 ? -13.429 10.002 -2.477 1.00 93.81 65 GLY A C 1
ATOM 525 O O . GLY A 1 65 ? -13.763 9.439 -3.528 1.00 93.81 65 GLY A O 1
ATOM 526 N N . GLY A 1 66 ? -14.260 10.197 -1.450 1.00 94.81 66 GLY A N 1
ATOM 527 C CA . GLY A 1 66 ? -15.608 9.647 -1.305 1.00 94.81 66 GLY A CA 1
ATOM 528 C C . GLY A 1 66 ? -15.696 8.632 -0.161 1.00 94.81 66 GLY A C 1
ATOM 529 O O . GLY A 1 66 ? -14.718 7.982 0.196 1.00 94.81 66 GLY A O 1
ATOM 530 N N . GLU A 1 67 ? -16.877 8.475 0.429 1.00 92.12 67 GLU A N 1
ATOM 531 C CA . GLU A 1 67 ? -17.056 7.548 1.549 1.00 92.12 67 GLU A CA 1
ATOM 532 C C . GLU A 1 67 ? -17.321 6.105 1.081 1.00 92.12 67 GLU A C 1
ATOM 534 O O . GLU A 1 67 ? -17.850 5.842 -0.000 1.00 92.12 67 GLU A O 1
ATOM 539 N N . LEU A 1 68 ? -16.956 5.141 1.927 1.00 92.94 68 LEU A N 1
ATOM 540 C CA . LEU A 1 68 ? -17.378 3.748 1.782 1.00 92.94 68 LEU A CA 1
ATOM 541 C C . LEU A 1 68 ? -18.853 3.601 2.204 1.00 92.94 68 LEU A C 1
ATOM 543 O O . LEU A 1 68 ? -19.253 4.224 3.190 1.00 92.94 68 LEU A O 1
ATOM 547 N N . PRO A 1 69 ? -19.653 2.741 1.542 1.00 94.44 69 PRO A N 1
ATOM 548 C CA . PRO A 1 69 ? -19.266 1.756 0.524 1.00 94.44 69 PRO A CA 1
ATOM 549 C C . PRO A 1 69 ? -19.360 2.240 -0.937 1.00 94.44 69 PRO A C 1
ATOM 551 O O . PRO A 1 69 ? -19.183 1.421 -1.845 1.00 94.44 69 PRO A O 1
ATOM 554 N N . ASP A 1 70 ? -19.661 3.520 -1.171 1.00 94.25 70 ASP A N 1
ATOM 555 C CA . ASP A 1 70 ? -19.895 4.061 -2.518 1.00 94.25 70 ASP A CA 1
ATOM 556 C C . ASP A 1 70 ? -18.611 4.085 -3.362 1.00 94.25 70 ASP A C 1
ATOM 558 O O . ASP A 1 70 ? -18.652 3.827 -4.567 1.00 94.25 70 ASP A O 1
ATOM 562 N N . THR A 1 71 ? -17.462 4.305 -2.717 1.00 94.94 71 THR A N 1
ATOM 563 C CA . THR A 1 71 ? -16.135 4.245 -3.344 1.00 94.94 71 THR A CA 1
ATOM 564 C C . THR A 1 71 ? -15.367 2.990 -2.915 1.00 94.94 71 THR A C 1
ATOM 566 O O . THR A 1 71 ? -15.279 2.673 -1.728 1.00 94.94 71 THR A O 1
ATOM 569 N N . THR A 1 72 ? -14.758 2.299 -3.884 1.00 97.94 72 THR A N 1
ATOM 570 C CA . THR A 1 72 ? -13.789 1.217 -3.640 1.00 97.94 72 THR A CA 1
ATOM 571 C C . THR A 1 72 ? -12.384 1.800 -3.485 1.00 97.94 72 THR A C 1
ATOM 573 O O . THR A 1 72 ? -11.985 2.662 -4.273 1.00 97.94 72 THR A O 1
ATOM 576 N N . TYR A 1 73 ? -11.617 1.302 -2.517 1.00 98.62 73 TYR A N 1
ATOM 577 C CA . TYR A 1 73 ? -10.268 1.771 -2.208 1.00 98.62 73 TYR A CA 1
ATOM 578 C C . TYR A 1 73 ? -9.212 0.666 -2.278 1.00 98.62 73 TYR A C 1
ATOM 580 O O . TYR A 1 73 ? -9.440 -0.453 -1.820 1.00 98.62 73 TYR A O 1
ATOM 588 N N . VAL A 1 74 ? -8.027 1.019 -2.775 1.00 98.75 74 VAL A N 1
ATOM 589 C CA . VAL A 1 74 ? -6.786 0.245 -2.630 1.00 98.75 74 VAL A CA 1
ATOM 590 C C . VAL A 1 74 ? -5.762 1.139 -1.944 1.00 98.75 74 VAL A C 1
ATOM 592 O O . VAL A 1 74 ? -5.335 2.139 -2.516 1.00 98.75 74 VAL A O 1
ATOM 595 N N . PHE A 1 75 ? -5.359 0.784 -0.730 1.00 98.88 75 PHE A N 1
ATOM 596 C CA . PHE A 1 75 ? -4.248 1.441 -0.055 1.00 98.88 75 PHE A CA 1
ATOM 597 C C . PHE A 1 75 ? -2.966 0.642 -0.256 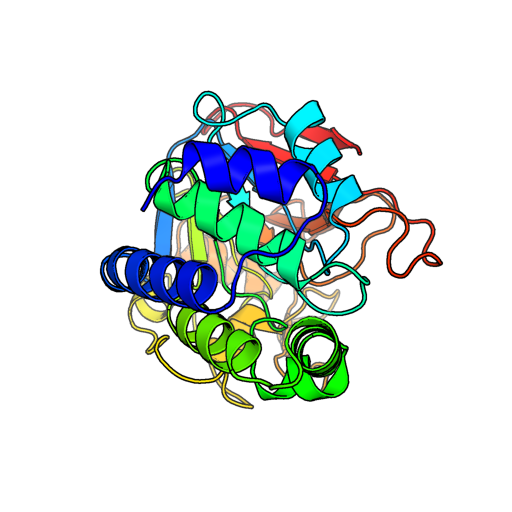1.00 98.88 75 PHE A C 1
ATOM 599 O O . PHE A 1 75 ? -2.963 -0.572 -0.056 1.00 98.88 75 PHE A O 1
ATOM 606 N N . LEU A 1 76 ? -1.893 1.327 -0.641 1.00 98.88 76 LEU A N 1
ATOM 607 C CA . LEU A 1 76 ? -0.646 0.699 -1.069 1.00 98.88 76 LEU A CA 1
ATOM 608 C C . LEU A 1 76 ? 0.290 0.310 0.083 1.00 98.88 76 LEU A C 1
ATOM 610 O O . LEU A 1 76 ? 1.198 -0.470 -0.166 1.00 98.88 76 LEU A O 1
ATOM 614 N N . GLY A 1 77 ? 0.035 0.761 1.313 1.00 98.56 77 GLY A N 1
ATOM 615 C CA . GLY A 1 77 ? 0.831 0.421 2.495 1.00 98.56 77 GLY A CA 1
ATOM 616 C C . GLY A 1 77 ? 1.265 1.654 3.283 1.00 98.56 77 GLY A C 1
ATOM 617 O O . GLY A 1 77 ? 0.763 2.754 3.046 1.00 98.56 77 GLY A O 1
ATOM 618 N N . ASP A 1 78 ? 2.183 1.454 4.228 1.00 98.75 78 ASP A N 1
ATOM 619 C CA . ASP A 1 78 ? 2.778 2.482 5.087 1.00 98.75 78 ASP A CA 1
ATOM 620 C C . ASP A 1 78 ? 1.712 3.309 5.822 1.00 98.75 78 ASP A C 1
ATOM 622 O O . ASP A 1 78 ? 1.596 4.535 5.718 1.00 98.75 78 ASP A O 1
ATOM 626 N N . PHE A 1 79 ? 0.900 2.596 6.598 1.00 98.75 79 PHE A N 1
ATOM 627 C CA . PHE A 1 79 ? -0.149 3.150 7.451 1.00 98.75 79 PHE A CA 1
ATOM 628 C C . PHE A 1 79 ? 0.413 3.757 8.733 1.00 98.75 79 PHE A C 1
ATOM 630 O O . PHE A 1 79 ? -0.175 4.689 9.289 1.00 98.75 79 PHE A O 1
ATOM 637 N N . VAL A 1 80 ? 1.520 3.194 9.219 1.00 98.69 80 VAL A N 1
ATOM 638 C CA . VAL A 1 80 ? 2.091 3.474 10.539 1.00 98.69 80 VAL A CA 1
ATOM 639 C C . VAL A 1 80 ? 3.444 4.185 10.467 1.00 98.69 80 VAL A C 1
ATOM 641 O O . VAL A 1 80 ? 4.001 4.404 9.390 1.00 98.69 80 VAL A O 1
ATOM 644 N N . ASP A 1 81 ? 3.957 4.529 11.652 1.00 98.25 81 ASP A N 1
ATOM 645 C CA . ASP A 1 81 ? 5.194 5.264 11.917 1.00 98.25 81 ASP A CA 1
ATOM 646 C C . ASP A 1 81 ? 5.180 6.728 11.456 1.00 98.25 81 ASP A C 1
ATOM 648 O O . ASP A 1 81 ? 4.335 7.158 10.674 1.00 98.25 81 ASP A O 1
ATOM 652 N N . ARG A 1 82 ? 6.184 7.490 11.922 1.00 96.25 82 ARG A N 1
ATOM 653 C CA . ARG A 1 82 ? 6.454 8.910 11.604 1.00 96.25 82 ARG A CA 1
ATOM 654 C C . ARG A 1 82 ? 5.440 9.903 12.172 1.00 96.25 82 ARG A C 1
ATOM 656 O O . ARG A 1 82 ? 5.852 10.860 12.826 1.00 96.25 82 ARG A O 1
ATOM 663 N N . GLY A 1 83 ? 4.152 9.701 11.912 1.00 95.12 83 GLY A N 1
ATOM 664 C CA . GLY A 1 83 ? 3.062 10.480 12.489 1.00 95.12 83 GLY A CA 1
ATOM 665 C C . GLY A 1 83 ? 2.729 10.047 13.916 1.00 95.12 83 GLY A C 1
ATOM 666 O O . GLY A 1 83 ? 3.114 8.974 14.376 1.00 95.12 83 GLY A O 1
ATOM 667 N N . TYR A 1 84 ? 1.980 10.890 14.628 1.00 95.19 84 TYR A N 1
ATOM 668 C CA . TYR A 1 84 ? 1.634 10.669 16.041 1.00 95.19 84 TYR A CA 1
ATOM 669 C C . TYR A 1 84 ? 0.411 9.762 16.275 1.00 95.19 84 TYR A C 1
ATOM 671 O O . TYR A 1 84 ? 0.110 9.424 17.423 1.00 95.19 84 TYR A O 1
ATOM 679 N N . TYR A 1 85 ? -0.325 9.416 15.216 1.00 97.81 85 TYR A N 1
ATOM 680 C CA . TYR A 1 85 ? -1.626 8.746 15.300 1.00 97.81 85 TYR A CA 1
ATOM 681 C C . TYR A 1 85 ? -1.664 7.471 14.451 1.00 97.81 85 TYR A C 1
ATOM 683 O O . TYR A 1 85 ? -2.657 7.191 13.772 1.00 97.81 85 TYR A O 1
ATOM 691 N N . SER A 1 86 ? -0.572 6.703 14.434 1.00 98.38 86 SER A N 1
ATOM 692 C CA . SER A 1 86 ? -0.472 5.469 13.645 1.00 98.38 86 SER A CA 1
ATOM 693 C C . SER A 1 86 ? -1.468 4.418 14.118 1.00 98.38 86 SER A C 1
ATOM 695 O O . SER A 1 86 ? -2.071 3.723 13.301 1.00 98.38 86 SER A O 1
ATOM 697 N N . LEU A 1 87 ? -1.696 4.328 15.429 1.00 98.00 87 LEU A N 1
ATOM 698 C CA . LEU A 1 87 ? -2.658 3.401 16.006 1.00 98.00 87 LEU A CA 1
ATOM 699 C C . LEU A 1 87 ? -4.085 3.731 15.570 1.00 98.00 87 LEU A C 1
ATOM 701 O O . LEU A 1 87 ? -4.795 2.831 15.127 1.00 98.00 87 LEU A O 1
ATOM 705 N N . GLU A 1 88 ? -4.520 4.989 15.666 1.00 98.38 88 GLU A N 1
ATOM 706 C CA . GLU A 1 88 ? -5.856 5.398 15.217 1.00 98.38 88 GLU A CA 1
ATOM 707 C C . GLU A 1 88 ? -5.998 5.235 13.703 1.00 98.38 88 GLU A C 1
ATOM 709 O O . GLU A 1 88 ? -7.016 4.718 13.250 1.00 98.38 88 GLU A O 1
ATOM 714 N N . THR A 1 89 ? -4.962 5.591 12.936 1.00 98.69 89 THR A N 1
ATOM 715 C CA . THR A 1 89 ? -4.906 5.432 11.472 1.00 98.69 89 THR A CA 1
ATOM 716 C C . THR A 1 89 ? -5.105 3.979 11.065 1.00 98.69 89 THR A C 1
ATOM 718 O O . THR A 1 89 ? -6.034 3.663 10.319 1.00 98.69 89 THR A O 1
ATOM 721 N N . PHE A 1 90 ? -4.284 3.072 11.595 1.00 98.69 90 PHE A N 1
ATOM 722 C CA . PHE A 1 90 ? -4.371 1.662 11.242 1.00 98.69 90 PHE A CA 1
ATOM 723 C C . PHE A 1 90 ? -5.675 1.041 11.750 1.00 98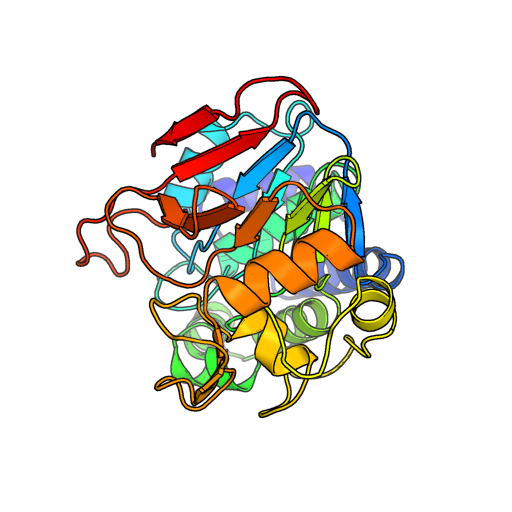.69 90 PHE A C 1
ATOM 725 O O . PHE A 1 90 ? -6.381 0.384 10.991 1.00 98.69 90 PHE A O 1
ATOM 732 N N . THR A 1 91 ? -6.072 1.321 12.996 1.00 98.31 91 THR A N 1
ATOM 733 C CA . THR A 1 91 ? -7.323 0.790 13.567 1.00 98.31 91 THR A CA 1
ATOM 734 C C . THR A 1 91 ? -8.550 1.261 12.781 1.00 98.31 91 THR A C 1
ATOM 736 O O . THR A 1 91 ? -9.475 0.480 12.566 1.00 98.31 91 THR A O 1
ATOM 739 N N . PHE A 1 92 ? -8.565 2.509 12.306 1.00 98.56 92 PHE A N 1
ATOM 740 C CA . PHE A 1 92 ? -9.635 3.026 11.454 1.00 98.56 92 PHE A CA 1
ATOM 741 C C . PHE A 1 92 ? -9.765 2.224 10.155 1.00 98.56 92 PHE A C 1
ATOM 743 O O . PHE A 1 92 ? -10.861 1.770 9.820 1.00 98.56 92 PHE A O 1
ATOM 750 N N . LEU A 1 93 ? -8.644 1.978 9.472 1.00 98.75 93 LEU A N 1
ATOM 751 C CA . LEU A 1 93 ? -8.603 1.158 8.259 1.00 98.75 93 LEU A CA 1
ATOM 752 C C . LEU A 1 93 ? -9.023 -0.294 8.530 1.00 98.75 93 LEU A C 1
ATOM 754 O O . LEU A 1 93 ? -9.757 -0.869 7.727 1.00 98.75 93 LEU A O 1
ATOM 758 N N . LEU A 1 94 ? -8.650 -0.870 9.678 1.00 98.69 94 LEU A N 1
ATOM 759 C CA . LEU A 1 94 ? -9.090 -2.210 10.082 1.00 98.69 94 LEU A CA 1
ATOM 760 C C . LEU A 1 94 ? -10.599 -2.290 10.322 1.00 98.69 94 LEU A C 1
ATOM 762 O O . LEU A 1 94 ? -11.230 -3.254 9.893 1.00 98.69 94 LEU A O 1
ATOM 766 N N . VAL A 1 95 ? -11.205 -1.286 10.965 1.00 98.38 95 VAL A N 1
ATOM 767 C CA . VAL A 1 95 ? -12.667 -1.245 11.139 1.00 98.38 95 VAL A CA 1
ATOM 768 C C . VAL A 1 95 ? -13.366 -1.140 9.786 1.00 98.38 95 VAL A C 1
ATOM 770 O O . VAL A 1 95 ? -14.345 -1.851 9.558 1.00 98.38 95 VAL A O 1
ATOM 773 N N . LEU A 1 96 ? -12.851 -0.318 8.865 1.00 98.38 96 LEU A N 1
ATOM 774 C CA . LEU A 1 96 ? -13.375 -0.241 7.499 1.00 98.38 96 LEU A CA 1
ATOM 775 C C . LEU A 1 96 ? -13.230 -1.576 6.761 1.00 98.38 96 LEU A C 1
ATOM 777 O O . LEU A 1 96 ? -14.191 -2.018 6.134 1.00 98.38 96 LEU A O 1
ATOM 781 N N . LYS A 1 97 ? -12.085 -2.257 6.893 1.00 98.56 97 LYS A N 1
ATOM 782 C CA . LYS A 1 97 ? -11.860 -3.585 6.308 1.00 98.56 97 LYS A CA 1
ATOM 783 C C . LYS A 1 97 ? -12.815 -4.632 6.867 1.00 98.56 97 LYS A C 1
ATOM 785 O O . LYS A 1 97 ? -13.413 -5.381 6.103 1.00 98.56 97 LYS A O 1
ATOM 790 N N . ALA A 1 98 ? -13.011 -4.648 8.181 1.00 98.31 98 ALA A N 1
ATOM 791 C CA . ALA A 1 98 ? -13.959 -5.540 8.840 1.00 98.31 98 ALA A CA 1
ATOM 792 C C . ALA A 1 98 ? -15.411 -5.271 8.411 1.00 98.31 98 ALA A C 1
ATOM 794 O O . ALA A 1 98 ? -16.219 -6.197 8.331 1.00 98.31 98 ALA A O 1
ATOM 795 N N . ARG A 1 99 ? -15.755 -4.002 8.155 1.00 97.56 99 ARG A N 1
ATOM 796 C CA . ARG A 1 99 ? -17.116 -3.556 7.829 1.00 97.56 99 ARG A CA 1
ATOM 797 C C . ARG A 1 99 ? -17.468 -3.678 6.346 1.00 97.56 99 ARG A C 1
ATOM 799 O O . ARG A 1 99 ? -18.641 -3.891 6.029 1.00 97.56 99 ARG A O 1
ATOM 806 N N . PHE A 1 100 ? -16.484 -3.505 5.467 1.00 97.75 100 PHE A N 1
ATOM 807 C CA . PHE A 1 100 ? -16.633 -3.487 4.012 1.00 97.75 100 PHE A CA 1
ATOM 808 C C . PHE A 1 100 ? -15.498 -4.275 3.327 1.00 97.75 100 PHE A C 1
ATOM 810 O O . PHE A 1 100 ? -14.739 -3.698 2.543 1.00 97.75 100 PHE A O 1
ATOM 817 N N . PRO A 1 101 ? -15.361 -5.585 3.602 1.00 97.06 101 PRO A N 1
ATOM 818 C CA . PRO A 1 101 ? -14.216 -6.380 3.150 1.00 97.06 101 PRO A CA 1
ATOM 819 C C . PRO A 1 101 ? -14.007 -6.350 1.631 1.00 97.06 101 PRO A C 1
ATOM 821 O O . PRO A 1 101 ? -12.862 -6.306 1.192 1.00 97.06 101 PRO A O 1
ATOM 824 N N . ASP A 1 102 ? -15.086 -6.266 0.849 1.00 96.19 102 ASP A N 1
ATOM 825 C CA . ASP A 1 102 ? -15.045 -6.241 -0.622 1.00 96.19 102 ASP A CA 1
ATOM 826 C C . ASP A 1 102 ? -14.797 -4.845 -1.223 1.00 96.19 102 ASP A C 1
ATOM 828 O O . ASP A 1 102 ? -14.700 -4.699 -2.441 1.00 96.19 102 ASP A O 1
ATOM 832 N N . LYS A 1 103 ? -14.761 -3.791 -0.395 1.00 97.81 103 LYS A N 1
ATOM 833 C CA . LYS A 1 103 ? -14.642 -2.396 -0.857 1.00 97.81 103 LYS A CA 1
ATOM 834 C C . LYS A 1 103 ? -13.319 -1.732 -0.509 1.00 97.81 103 LYS A C 1
ATOM 836 O O . LYS A 1 103 ? -13.022 -0.678 -1.061 1.00 97.81 103 LYS A O 1
ATOM 841 N N . ILE A 1 104 ? -12.534 -2.311 0.392 1.00 98.31 104 ILE A N 1
ATOM 842 C CA . ILE A 1 104 ? -11.232 -1.768 0.774 1.00 98.31 104 ILE A CA 1
ATOM 843 C C . ILE A 1 104 ? -10.173 -2.864 0.756 1.00 98.31 104 ILE A C 1
ATOM 845 O O . ILE A 1 104 ? -10.296 -3.899 1.411 1.00 98.31 104 ILE A O 1
ATOM 849 N N . VAL A 1 105 ? -9.114 -2.617 -0.000 1.00 98.69 105 VAL A N 1
ATOM 850 C CA . VAL A 1 105 ? -7.916 -3.448 -0.069 1.00 98.69 105 VAL A CA 1
ATOM 851 C C . VAL A 1 105 ? -6.798 -2.740 0.678 1.00 98.69 105 VAL A C 1
ATOM 853 O O . VAL A 1 105 ? -6.557 -1.554 0.451 1.00 98.69 105 VAL A O 1
ATOM 856 N N . LEU A 1 106 ? -6.119 -3.475 1.556 1.00 98.81 106 LEU A N 1
ATOM 857 C CA . LEU A 1 106 ? -4.962 -2.996 2.303 1.00 98.81 106 LEU A CA 1
ATOM 858 C C . LEU A 1 106 ? -3.746 -3.819 1.870 1.00 98.81 106 LEU A C 1
ATOM 860 O O . LEU A 1 106 ? -3.658 -5.015 2.176 1.00 98.81 106 LEU A O 1
ATOM 864 N N . LEU A 1 107 ? -2.843 -3.187 1.122 1.00 98.88 107 LEU A N 1
ATOM 865 C CA . LEU A 1 107 ? -1.553 -3.776 0.797 1.00 98.88 107 LEU A CA 1
ATOM 866 C C . LEU A 1 107 ? -0.574 -3.584 1.960 1.00 98.88 107 LEU A C 1
ATOM 8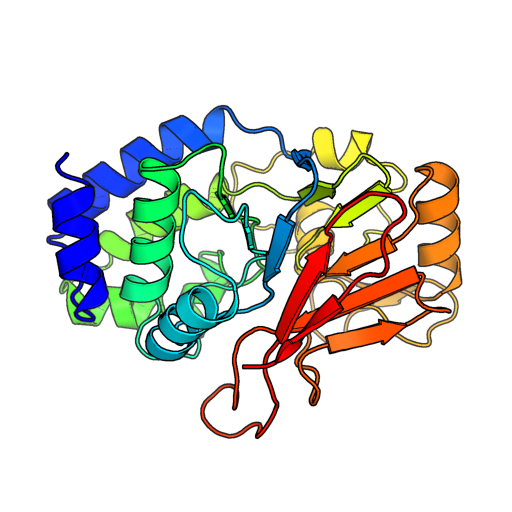68 O O . LEU A 1 107 ? -0.746 -2.706 2.807 1.00 98.88 107 LEU A O 1
ATOM 872 N N . ARG A 1 108 ? 0.451 -4.432 2.006 1.00 98.88 108 ARG A N 1
ATOM 873 C CA . ARG A 1 108 ? 1.537 -4.343 2.979 1.00 98.88 108 ARG A CA 1
ATOM 874 C C . ARG A 1 108 ? 2.602 -3.362 2.491 1.00 98.88 108 ARG A C 1
ATOM 876 O O . ARG A 1 108 ? 3.204 -3.596 1.443 1.00 98.88 108 ARG A O 1
ATOM 883 N N . GLY A 1 109 ? 2.868 -2.323 3.276 1.00 98.81 109 GLY A N 1
ATOM 884 C CA . GLY A 1 109 ? 4.037 -1.474 3.101 1.00 98.81 109 GLY A CA 1
ATOM 885 C C . GLY A 1 109 ? 5.258 -2.009 3.841 1.00 98.81 109 GLY A C 1
ATOM 886 O O . GLY A 1 109 ? 5.198 -3.011 4.562 1.00 98.81 109 GLY A O 1
ATOM 887 N N . ASN A 1 110 ? 6.398 -1.347 3.667 1.00 98.69 110 ASN A N 1
ATOM 888 C CA . ASN A 1 110 ? 7.619 -1.731 4.371 1.00 98.69 110 ASN A CA 1
ATOM 889 C C . ASN A 1 110 ? 7.579 -1.342 5.859 1.00 98.69 110 ASN A C 1
ATOM 891 O O . ASN A 1 110 ? 8.302 -1.943 6.655 1.00 98.69 110 ASN A O 1
ATOM 895 N N . HIS A 1 111 ? 6.732 -0.382 6.243 1.00 98.62 111 HIS A N 1
ATOM 896 C CA . HIS A 1 111 ? 6.502 -0.006 7.638 1.00 98.62 111 HIS A CA 1
ATOM 897 C C . HIS A 1 111 ? 5.592 -0.974 8.402 1.00 98.62 111 HIS A C 1
ATOM 899 O O . HIS A 1 111 ? 5.668 -1.041 9.626 1.00 98.62 111 HIS A O 1
ATOM 905 N N . GLU A 1 112 ? 4.828 -1.832 7.724 1.00 98.62 112 GLU A N 1
ATOM 906 C CA . GLU A 1 112 ? 4.078 -2.930 8.349 1.00 98.62 112 GLU A CA 1
ATOM 907 C C . GLU A 1 112 ? 4.997 -4.134 8.674 1.00 98.62 112 GLU A C 1
ATOM 909 O O . GLU A 1 112 ? 4.792 -5.284 8.261 1.00 98.62 112 GLU A O 1
ATOM 914 N N . SER A 1 113 ? 6.047 -3.843 9.447 1.00 98.25 113 SER A N 1
ATOM 915 C CA . SER A 1 113 ? 7.135 -4.729 9.869 1.00 98.25 113 SER A CA 1
ATOM 916 C C . SER A 1 113 ? 7.448 -4.512 11.350 1.00 98.25 113 SER A C 1
ATOM 918 O O . SER A 1 113 ? 7.475 -3.384 11.851 1.00 98.25 113 SER A O 1
ATOM 920 N N . ARG A 1 114 ? 7.748 -5.593 12.076 1.00 97.88 114 ARG A N 1
ATOM 921 C CA . ARG A 1 114 ? 8.166 -5.517 13.487 1.00 97.88 114 ARG A CA 1
ATOM 922 C C . ARG A 1 114 ? 9.471 -4.744 13.652 1.00 97.88 114 ARG A C 1
ATOM 924 O O . ARG A 1 114 ? 9.622 -4.012 14.621 1.00 97.88 114 ARG A O 1
ATOM 931 N N . GLN A 1 115 ? 10.409 -4.919 12.724 1.00 96.12 115 GLN A N 1
ATOM 932 C CA . GLN A 1 115 ? 11.729 -4.292 12.813 1.00 96.12 115 GLN A CA 1
ATOM 933 C C . GLN A 1 115 ? 11.651 -2.781 12.588 1.00 96.12 115 GLN A C 1
ATOM 935 O O . GLN A 1 115 ? 12.280 -2.013 13.310 1.00 96.12 115 GLN A O 1
ATOM 940 N N . ILE A 1 116 ? 10.851 -2.354 11.609 1.00 97.75 116 ILE A N 1
ATOM 941 C CA . ILE A 1 116 ? 10.703 -0.939 11.255 1.00 97.75 116 ILE A CA 1
ATOM 942 C C . ILE A 1 116 ? 9.914 -0.192 12.339 1.00 97.75 116 ILE A C 1
ATOM 944 O O . ILE A 1 116 ? 10.382 0.826 12.852 1.00 97.75 116 ILE A O 1
ATOM 948 N N . THR A 1 117 ? 8.801 -0.760 12.807 1.00 97.56 117 THR A N 1
ATOM 949 C CA . THR A 1 117 ? 7.955 -0.134 13.843 1.00 97.56 117 THR A CA 1
ATOM 950 C C . THR A 1 117 ? 8.639 0.055 15.196 1.00 97.56 117 THR A C 1
ATOM 952 O O . THR A 1 117 ? 8.267 0.953 15.954 1.00 97.56 117 THR A O 1
ATOM 955 N N . GLN A 1 118 ? 9.657 -0.753 15.509 1.00 95.69 118 GLN A N 1
ATOM 956 C CA . GLN A 1 118 ? 10.491 -0.585 16.706 1.00 95.69 118 GLN A CA 1
ATOM 957 C C . GLN A 1 118 ? 11.373 0.665 16.665 1.00 95.69 118 GLN A C 1
ATOM 959 O O . GLN A 1 118 ? 11.795 1.140 17.715 1.00 95.69 118 GLN A O 1
ATOM 964 N N . VAL A 1 119 ? 11.672 1.180 15.473 1.00 95.31 119 VAL A N 1
ATOM 965 C CA . VAL A 1 119 ? 12.616 2.289 15.281 1.00 95.31 119 VAL A CA 1
ATOM 966 C C . VAL A 1 119 ? 11.897 3.592 14.932 1.00 95.31 119 VAL A C 1
ATOM 968 O O . VAL A 1 119 ? 12.386 4.668 15.272 1.00 95.31 119 VAL A O 1
ATOM 971 N N . TYR A 1 120 ? 10.749 3.520 14.253 1.00 94.75 120 TYR A N 1
ATOM 972 C CA . TYR A 1 120 ? 10.129 4.689 13.618 1.00 94.75 120 TYR A CA 1
ATOM 973 C C . TYR A 1 120 ? 8.829 5.191 14.266 1.00 94.75 120 TYR A C 1
ATOM 975 O O . TYR A 1 120 ? 8.228 6.143 13.757 1.00 94.75 120 TYR A O 1
ATOM 983 N N . GLY A 1 121 ? 8.469 4.642 15.430 1.00 94.81 121 GLY A N 1
ATOM 984 C CA . GLY A 1 121 ? 7.571 5.282 16.396 1.00 94.81 121 GLY A CA 1
ATOM 985 C C . GLY A 1 121 ? 6.332 4.478 16.783 1.00 94.81 121 GLY A C 1
ATOM 986 O O . GLY A 1 121 ? 5.817 4.679 17.882 1.00 94.81 121 GLY A O 1
ATOM 987 N N . PHE A 1 122 ? 5.861 3.541 15.957 1.00 98.19 122 PHE A N 1
ATOM 988 C CA . PHE A 1 122 ? 4.618 2.817 16.243 1.00 98.19 122 PHE A CA 1
ATOM 989 C C . PHE A 1 122 ? 4.702 1.934 17.495 1.00 98.19 122 PHE A C 1
ATOM 991 O O . PHE A 1 122 ? 3.733 1.840 18.255 1.00 98.19 122 PHE A O 1
ATOM 998 N N . TYR A 1 123 ? 5.860 1.313 17.745 1.00 97.75 123 TYR A N 1
ATOM 999 C CA . TYR A 1 123 ? 6.097 0.551 18.974 1.00 97.75 123 TYR A CA 1
ATOM 1000 C C . TYR A 1 123 ? 5.933 1.436 20.220 1.00 97.75 123 TYR A C 1
ATOM 1002 O O . TYR A 1 123 ? 5.191 1.088 21.144 1.00 97.75 123 TYR A O 1
ATOM 1010 N N . ASP A 1 124 ? 6.584 2.601 20.226 1.00 97.50 124 ASP A N 1
ATOM 1011 C CA . ASP A 1 124 ? 6.549 3.543 21.349 1.00 97.50 124 ASP A CA 1
ATOM 1012 C C . ASP A 1 124 ? 5.155 4.150 21.539 1.00 97.50 124 ASP A C 1
ATOM 1014 O O . ASP A 1 124 ? 4.696 4.327 22.672 1.00 97.50 124 ASP A O 1
ATOM 1018 N N . GLU A 1 125 ? 4.444 4.415 20.439 1.00 98.06 125 GLU A N 1
ATOM 1019 C CA . GLU A 1 125 ? 3.050 4.857 20.453 1.00 98.06 1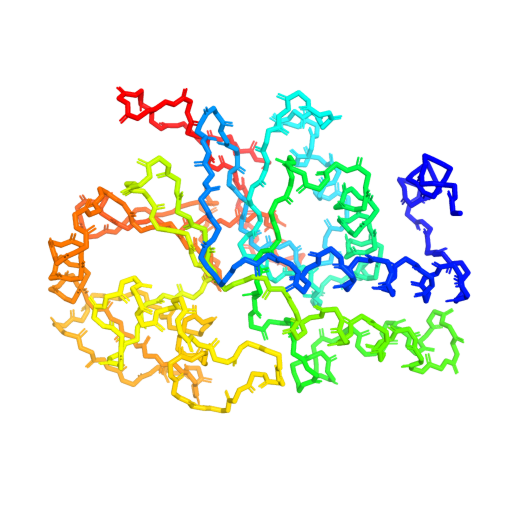25 GLU A CA 1
ATOM 1020 C C . GLU A 1 125 ? 2.145 3.827 21.148 1.00 98.06 125 GLU A C 1
ATOM 1022 O O . GLU A 1 125 ? 1.376 4.183 22.048 1.00 98.06 125 GLU A O 1
ATOM 1027 N N . CYS A 1 126 ? 2.265 2.543 20.789 1.00 97.88 126 CYS A N 1
ATOM 1028 C CA . CYS A 1 126 ? 1.501 1.464 21.419 1.00 97.88 126 CYS A CA 1
ATOM 1029 C C . CYS A 1 126 ? 1.822 1.340 22.913 1.00 97.88 126 CYS A C 1
ATOM 1031 O O . CYS A 1 126 ? 0.904 1.269 23.736 1.00 97.88 126 CYS A O 1
ATOM 1033 N N . MET A 1 127 ? 3.111 1.355 23.267 1.00 97.12 127 MET A N 1
ATOM 1034 C CA . MET A 1 127 ? 3.567 1.258 24.654 1.00 97.12 127 MET A CA 1
ATOM 1035 C C . MET A 1 127 ? 3.044 2.423 25.505 1.00 97.12 127 MET A C 1
ATOM 1037 O O . MET A 1 127 ? 2.606 2.215 26.635 1.00 97.12 127 MET A O 1
ATOM 1041 N N . THR A 1 128 ? 3.034 3.638 24.953 1.00 97.44 128 THR A N 1
ATOM 1042 C CA . THR A 1 128 ? 2.566 4.850 25.641 1.00 97.44 128 THR A CA 1
ATOM 1043 C C . THR A 1 128 ? 1.049 4.845 25.840 1.00 97.44 128 THR A C 1
ATOM 1045 O O . THR A 1 128 ? 0.573 5.215 26.912 1.00 97.44 128 THR A O 1
ATOM 1048 N N . LYS A 1 129 ? 0.275 4.414 24.834 1.00 97.12 129 LYS A N 1
ATOM 1049 C CA . LYS A 1 129 ? -1.198 4.434 24.889 1.00 97.12 129 LYS A CA 1
ATOM 1050 C C . LYS A 1 129 ? -1.791 3.320 25.754 1.00 97.12 129 LYS A C 1
ATOM 1052 O O . LYS A 1 129 ? -2.770 3.569 26.450 1.00 97.12 129 LYS A O 1
ATOM 1057 N N . TYR A 1 130 ? -1.204 2.120 25.743 1.00 97.56 130 TYR A N 1
ATOM 1058 C CA . TYR A 1 130 ? -1.738 0.962 26.480 1.00 97.56 130 TYR A CA 1
ATOM 1059 C C . TYR A 1 130 ? -0.928 0.565 27.720 1.00 97.56 130 TYR A C 1
ATOM 1061 O O . TYR A 1 130 ? -1.337 -0.328 28.457 1.00 97.56 130 TYR A O 1
ATOM 1069 N N . GLY A 1 131 ? 0.238 1.173 27.957 1.00 96.88 131 GLY A N 1
ATOM 1070 C CA . GLY A 1 131 ? 1.155 0.774 29.034 1.00 96.88 131 GLY A CA 1
ATOM 1071 C C . GLY A 1 131 ? 1.854 -0.573 28.797 1.00 96.88 131 GLY A C 1
ATOM 1072 O O . GLY A 1 131 ? 2.611 -1.037 29.648 1.00 96.88 131 GLY A O 1
ATOM 1073 N N . SER A 1 132 ? 1.609 -1.216 27.653 1.00 95.94 132 SER A N 1
ATOM 1074 C CA . SER A 1 132 ? 2.237 -2.462 27.221 1.00 95.94 132 SER A CA 1
ATOM 1075 C C . SER A 1 132 ? 2.287 -2.526 25.693 1.00 95.94 132 SER A C 1
ATOM 1077 O O . SER A 1 132 ? 1.511 -1.862 25.008 1.00 95.94 132 SER A O 1
ATOM 1079 N N . ASN A 1 133 ? 3.152 -3.378 25.135 1.00 95.12 133 ASN A N 1
ATOM 1080 C CA . ASN A 1 133 ? 3.222 -3.578 23.684 1.00 95.12 133 ASN A CA 1
ATOM 1081 C C . ASN A 1 133 ? 2.293 -4.701 23.164 1.00 95.12 133 ASN A C 1
ATOM 1083 O O . ASN A 1 133 ? 2.551 -5.307 22.124 1.00 95.12 133 ASN A O 1
ATOM 1087 N N . ASN A 1 134 ? 1.219 -5.041 23.881 1.00 97.75 134 ASN A N 1
ATOM 1088 C CA . ASN A 1 134 ? 0.265 -6.045 23.398 1.00 97.75 134 ASN A CA 1
ATOM 1089 C C . ASN A 1 134 ? -0.459 -5.576 22.130 1.00 97.75 134 ASN A C 1
ATOM 1091 O O . ASN A 1 134 ? -0.545 -6.333 21.166 1.00 97.75 134 ASN A O 1
ATOM 1095 N N . ALA A 1 135 ? -0.883 -4.310 22.089 1.00 97.38 135 ALA A N 1
ATOM 1096 C CA . ALA A 1 135 ? -1.499 -3.702 20.911 1.00 97.38 135 ALA A CA 1
ATOM 1097 C C . ALA A 1 135 ? -0.610 -3.820 19.661 1.00 97.38 135 ALA A C 1
ATOM 1099 O O . ALA A 1 135 ? -1.066 -4.301 18.625 1.00 97.38 135 ALA A O 1
ATOM 1100 N N . GLY A 1 136 ? 0.682 -3.491 19.781 1.00 97.62 136 GLY A N 1
ATOM 1101 C CA . GLY A 1 136 ? 1.646 -3.643 18.689 1.00 97.62 136 GLY A CA 1
ATOM 1102 C C . GLY A 1 136 ? 1.802 -5.099 18.232 1.00 97.62 136 GLY A C 1
ATOM 1103 O O . GLY A 1 136 ? 1.905 -5.367 17.035 1.00 97.62 136 GLY A O 1
ATOM 1104 N N . LYS A 1 137 ? 1.744 -6.074 19.151 1.00 98.12 137 LYS A N 1
ATOM 1105 C CA . LYS A 1 137 ? 1.757 -7.508 18.797 1.00 98.12 137 LYS A CA 1
ATOM 1106 C C . LYS A 1 137 ? 0.509 -7.924 18.016 1.00 98.12 137 LYS A C 1
ATOM 1108 O O . LYS A 1 137 ? 0.632 -8.679 17.055 1.00 98.12 137 LYS A O 1
ATOM 1113 N N . TYR A 1 138 ? -0.670 -7.432 18.397 1.00 98.56 138 TYR A N 1
ATOM 1114 C CA . TYR A 1 138 ? -1.907 -7.719 17.664 1.00 98.56 138 TYR A CA 1
ATOM 1115 C C . TYR A 1 138 ? -1.856 -7.122 16.253 1.00 98.56 138 TYR A C 1
ATOM 1117 O O . TYR A 1 138 ? -2.120 -7.828 15.285 1.00 98.56 138 TYR A O 1
ATOM 1125 N N . CYS A 1 139 ? -1.429 -5.864 16.116 1.00 98.62 139 CYS A N 1
ATOM 1126 C CA . CYS A 1 139 ? -1.298 -5.205 14.814 1.00 98.62 139 CYS A CA 1
ATOM 1127 C C . CYS A 1 139 ? -0.241 -5.875 13.922 1.00 98.62 139 CYS A C 1
ATOM 1129 O O . CYS A 1 139 ? -0.505 -6.137 12.755 1.00 98.62 139 CYS A O 1
ATOM 1131 N N . THR A 1 140 ? 0.921 -6.245 14.468 1.00 98.12 140 THR A N 1
ATOM 1132 C CA . THR A 1 140 ? 1.970 -6.936 13.690 1.00 98.12 140 THR A CA 1
ATOM 1133 C C . THR A 1 140 ? 1.569 -8.338 13.242 1.00 98.12 140 THR A C 1
ATOM 1135 O O . THR A 1 140 ? 2.066 -8.809 12.223 1.00 98.12 140 THR A O 1
ATOM 1138 N N . ARG A 1 141 ? 0.631 -9.000 13.934 1.00 98.38 141 ARG A N 1
ATOM 1139 C CA . ARG A 1 141 ? 0.019 -10.235 13.424 1.00 98.38 141 ARG A CA 1
ATOM 1140 C C . ARG A 1 141 ? -0.852 -9.975 12.193 1.00 98.38 141 ARG A C 1
ATOM 1142 O O . ARG A 1 141 ? -0.801 -10.767 11.260 1.00 98.38 141 ARG A O 1
ATOM 1149 N N . VAL A 1 142 ? -1.597 -8.867 12.174 1.00 98.81 142 VAL A N 1
ATOM 1150 C CA . VAL A 1 142 ? -2.365 -8.437 10.993 1.00 98.81 142 VAL A CA 1
ATOM 1151 C C . VAL A 1 142 ? -1.423 -8.080 9.842 1.00 98.81 142 VAL A C 1
ATOM 1153 O O . VAL A 1 142 ? -1.681 -8.474 8.709 1.00 98.81 142 VAL A O 1
ATOM 1156 N N . PHE 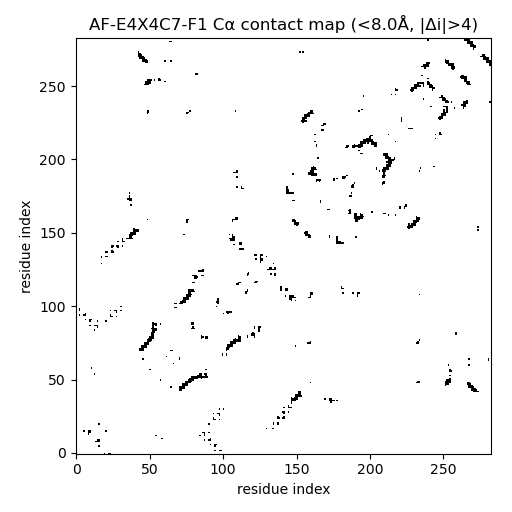A 1 143 ? -0.308 -7.396 10.127 1.00 98.81 143 PHE A N 1
ATOM 1157 C CA . PHE A 1 143 ? 0.678 -7.004 9.113 1.00 98.81 143 PHE A CA 1
ATOM 1158 C C . PHE A 1 143 ? 1.188 -8.186 8.284 1.00 98.81 143 PHE A C 1
ATOM 1160 O O . PHE A 1 143 ? 1.294 -8.070 7.067 1.00 98.81 143 PHE A O 1
ATOM 1167 N N . ASP A 1 144 ? 1.451 -9.333 8.916 1.00 98.62 144 ASP A N 1
ATOM 1168 C CA . ASP A 1 144 ? 1.915 -10.541 8.217 1.00 98.62 144 ASP A CA 1
ATOM 1169 C C . ASP A 1 144 ? 0.908 -11.079 7.191 1.00 98.62 144 ASP A C 1
ATOM 1171 O O . ASP A 1 144 ? 1.279 -11.784 6.255 1.00 98.62 144 ASP A O 1
ATOM 1175 N N . LEU A 1 145 ? -0.371 -10.746 7.352 1.00 98.69 145 LEU A N 1
ATOM 1176 C CA . LEU A 1 145 ? -1.453 -11.249 6.514 1.00 98.69 145 LEU A CA 1
ATOM 1177 C C . LEU A 1 145 ? -1.916 -10.246 5.457 1.00 98.69 145 LEU A C 1
ATOM 1179 O O . LEU A 1 145 ? -2.655 -10.648 4.555 1.00 98.69 145 LEU A O 1
ATOM 1183 N N . LEU A 1 146 ? -1.472 -8.986 5.529 1.00 98.75 146 LEU A N 1
ATOM 1184 C CA . LEU A 1 146 ? -1.780 -7.962 4.530 1.00 98.75 146 LEU A CA 1
ATOM 1185 C C . LEU A 1 146 ? -1.358 -8.414 3.131 1.00 98.75 146 LEU A C 1
ATOM 1187 O O . LEU A 1 146 ? -0.285 -8.983 2.939 1.00 98.75 146 LEU A O 1
ATOM 1191 N N . THR A 1 147 ? -2.218 -8.156 2.149 1.00 97.69 147 THR A N 1
ATOM 1192 C CA . THR A 1 147 ? -1.979 -8.545 0.754 1.00 97.69 147 THR A CA 1
ATOM 1193 C C . THR A 1 147 ? -0.750 -7.840 0.173 1.00 97.69 147 THR A C 1
ATOM 1195 O O . THR A 1 147 ? -0.354 -6.770 0.625 1.00 97.69 147 THR A O 1
ATOM 1198 N N . VAL A 1 148 ? -0.101 -8.455 -0.815 1.00 98.31 148 VAL A N 1
ATOM 1199 C CA . VAL A 1 148 ? 1.183 -7.957 -1.344 1.00 98.31 148 VAL A CA 1
ATOM 1200 C C . VAL A 1 148 ? 0.972 -7.045 -2.552 1.00 98.31 148 VAL A C 1
ATOM 1202 O O . VAL A 1 148 ? 1.717 -6.089 -2.752 1.00 98.31 148 VAL A O 1
ATOM 1205 N N . ALA A 1 149 ? -0.046 -7.336 -3.359 1.00 98.81 149 ALA A N 1
ATOM 1206 C CA . ALA A 1 149 ? -0.359 -6.592 -4.563 1.00 98.81 149 ALA A CA 1
ATOM 1207 C C . ALA A 1 149 ? -1.863 -6.584 -4.854 1.00 98.81 149 ALA A C 1
ATOM 1209 O O . ALA A 1 149 ? -2.602 -7.486 -4.450 1.00 98.81 149 ALA A O 1
ATOM 1210 N N . ALA A 1 150 ? -2.300 -5.609 -5.645 1.00 98.69 150 ALA A N 1
ATOM 1211 C CA . ALA A 1 150 ? -3.609 -5.614 -6.290 1.00 98.69 150 ALA A CA 1
ATOM 1212 C C . ALA A 1 150 ? -3.453 -5.551 -7.811 1.00 98.69 150 ALA A C 1
ATOM 1214 O O . ALA A 1 150 ? -2.476 -5.012 -8.327 1.00 98.69 150 ALA A O 1
ATOM 1215 N N . LEU A 1 151 ? -4.417 -6.113 -8.534 1.00 98.69 151 LEU A N 1
ATOM 1216 C CA . LEU A 1 151 ? -4.459 -6.089 -9.989 1.00 98.69 151 LEU A CA 1
ATOM 1217 C C . LEU A 1 151 ? -5.797 -5.506 -10.441 1.00 98.69 151 LEU A C 1
ATOM 1219 O O . LEU A 1 151 ? -6.830 -6.178 -10.391 1.00 98.69 151 LEU A O 1
ATOM 1223 N N . ILE A 1 152 ? -5.772 -4.249 -10.878 1.00 98.44 152 ILE A N 1
ATOM 1224 C CA . ILE A 1 152 ? -6.978 -3.521 -11.270 1.00 98.44 152 ILE A CA 1
ATOM 1225 C C . ILE A 1 152 ? -7.283 -3.803 -12.737 1.00 98.44 152 ILE A C 1
ATOM 1227 O O . ILE A 1 152 ? -6.419 -3.615 -13.598 1.00 98.44 152 ILE A O 1
ATOM 1231 N N . ASP A 1 153 ? -8.498 -4.281 -13.013 1.00 97.19 153 ASP A N 1
ATOM 1232 C CA . ASP A 1 153 ? -8.996 -4.634 -14.352 1.00 97.19 153 ASP A CA 1
ATOM 1233 C C . ASP A 1 153 ? -8.040 -5.528 -15.175 1.00 97.19 153 ASP A C 1
ATOM 1235 O O . ASP A 1 153 ? -8.028 -5.472 -16.404 1.00 97.19 153 ASP A O 1
ATOM 1239 N N . ASN A 1 154 ? -7.214 -6.350 -14.513 1.00 96.88 154 ASN A N 1
ATOM 1240 C CA . ASN A 1 154 ? -6.139 -7.146 -15.132 1.00 96.88 154 ASN A CA 1
ATOM 1241 C C . ASN A 1 154 ? -5.074 -6.332 -15.889 1.00 96.88 154 ASN A C 1
ATOM 1243 O O . ASN A 1 154 ? -4.323 -6.904 -16.676 1.00 96.88 154 ASN A O 1
ATOM 1247 N N . LYS A 1 155 ? -5.006 -5.016 -15.665 1.00 97.25 155 LYS A N 1
ATOM 1248 C CA . LYS A 1 155 ? -4.176 -4.089 -16.443 1.00 97.25 155 LYS A CA 1
ATOM 1249 C C . LYS A 1 155 ? -3.265 -3.195 -15.620 1.00 97.25 155 LYS A C 1
ATOM 1251 O O . LYS A 1 155 ? -2.221 -2.792 -16.128 1.00 97.25 155 LYS A O 1
ATOM 1256 N N . VAL A 1 156 ? -3.621 -2.893 -14.375 1.00 98.31 156 VAL A N 1
ATOM 1257 C CA . VAL A 1 156 ? -2.789 -2.062 -13.498 1.00 98.31 156 VAL A CA 1
ATOM 1258 C C . VAL A 1 156 ? -2.326 -2.884 -12.309 1.00 98.31 156 VAL A C 1
ATOM 1260 O O . VAL A 1 156 ? -3.146 -3.302 -11.493 1.00 98.31 156 VAL A O 1
ATOM 1263 N N . LEU A 1 157 ? -1.018 -3.113 -12.214 1.00 98.75 157 LEU A N 1
ATOM 1264 C CA . LEU A 1 157 ? -0.412 -3.737 -11.042 1.00 98.75 157 LEU A CA 1
ATOM 1265 C C . LEU A 1 157 ? -0.186 -2.671 -9.972 1.00 98.75 157 LEU A C 1
ATOM 1267 O O . LEU A 1 157 ? 0.426 -1.642 -10.241 1.00 98.75 157 LEU A O 1
ATOM 1271 N N . CYS A 1 158 ? -0.656 -2.930 -8.761 1.00 98.88 158 CYS A N 1
ATOM 1272 C CA . CYS A 1 158 ? -0.451 -2.090 -7.592 1.00 98.88 158 CYS A CA 1
ATOM 1273 C C . CYS A 1 158 ? 0.417 -2.821 -6.571 1.00 98.88 158 CYS A C 1
ATOM 1275 O O . CYS A 1 158 ? 0.063 -3.926 -6.164 1.00 98.88 158 CYS A O 1
ATOM 1277 N N . VAL A 1 159 ? 1.515 -2.200 -6.151 1.00 98.81 159 VAL A N 1
ATOM 1278 C CA . VAL A 1 159 ? 2.438 -2.687 -5.108 1.00 98.81 159 VAL A CA 1
ATOM 1279 C C . VAL A 1 159 ? 2.892 -1.510 -4.246 1.00 98.81 159 VAL A C 1
ATOM 1281 O O . VAL A 1 159 ? 2.753 -0.367 -4.667 1.00 98.81 159 VAL A O 1
ATOM 1284 N N . HIS A 1 160 ? 3.449 -1.750 -3.059 1.00 98.88 160 HIS A N 1
ATOM 1285 C CA . HIS A 1 160 ? 4.002 -0.654 -2.251 1.00 98.88 160 HIS A CA 1
ATOM 1286 C C . HIS A 1 160 ? 5.301 -0.102 -2.849 1.00 98.88 160 HIS A C 1
ATOM 1288 O O . HIS A 1 160 ? 5.385 1.054 -3.275 1.00 98.88 160 HIS A O 1
ATOM 1294 N N . GLY A 1 161 ? 6.306 -0.977 -2.906 1.00 98.69 161 GLY A N 1
ATOM 1295 C CA . GLY A 1 161 ? 7.665 -0.761 -3.381 1.00 98.69 161 GLY A CA 1
ATOM 1296 C C . GLY A 1 161 ? 7.730 -0.739 -4.905 1.00 98.69 161 GLY A C 1
ATOM 1297 O O . GLY A 1 161 ? 7.336 0.211 -5.580 1.00 98.69 161 GLY A O 1
ATOM 1298 N N . GLY A 1 162 ? 8.197 -1.835 -5.477 1.00 97.75 162 GLY A N 1
ATOM 1299 C CA . GLY A 1 162 ? 8.364 -1.926 -6.915 1.00 97.75 162 GLY A CA 1
ATOM 1300 C C . GLY A 1 162 ? 8.590 -3.350 -7.365 1.00 97.75 162 GLY A C 1
ATOM 1301 O O . GLY A 1 162 ? 7.988 -4.279 -6.838 1.00 97.75 162 GLY A O 1
ATOM 1302 N N . LEU A 1 163 ? 9.436 -3.508 -8.375 1.00 98.56 163 LEU A N 1
ATOM 1303 C CA . LEU A 1 163 ? 9.744 -4.808 -8.954 1.00 98.56 163 LEU A CA 1
ATOM 1304 C C . LEU A 1 163 ? 10.874 -5.515 -8.185 1.00 98.56 163 LEU A C 1
ATOM 1306 O O . LEU A 1 163 ? 11.615 -4.904 -7.409 1.00 98.56 163 LEU A O 1
ATOM 1310 N N . SER A 1 164 ? 11.017 -6.816 -8.436 1.00 98.44 164 SER A N 1
ATOM 1311 C CA . SER A 1 164 ? 12.100 -7.655 -7.914 1.00 98.44 164 SER A CA 1
ATOM 1312 C C . SER A 1 164 ? 12.825 -8.355 -9.066 1.00 98.44 164 SER A C 1
ATOM 1314 O O . SER A 1 164 ? 12.147 -8.828 -9.980 1.00 98.44 164 SER A O 1
ATOM 1316 N N . PRO A 1 165 ? 14.162 -8.498 -9.026 1.00 97.81 165 PRO A N 1
ATOM 1317 C CA . PRO A 1 165 ? 14.889 -9.314 -10.000 1.00 97.81 165 PRO A CA 1
ATOM 1318 C C . PRO A 1 165 ? 14.505 -10.803 -9.930 1.00 97.81 165 PRO A C 1
ATOM 1320 O O . PRO A 1 165 ? 14.679 -11.524 -10.910 1.00 97.81 165 PRO A O 1
ATOM 1323 N N . ASP A 1 166 ? 13.940 -11.257 -8.805 1.00 97.25 166 ASP A N 1
ATOM 1324 C CA . ASP A 1 166 ? 13.470 -12.634 -8.613 1.00 97.25 166 ASP A CA 1
ATOM 1325 C C . ASP A 1 166 ? 12.038 -12.858 -9.146 1.00 97.25 166 ASP A C 1
ATOM 1327 O O . ASP A 1 166 ? 11.546 -13.992 -9.146 1.00 97.25 166 ASP A O 1
ATOM 1331 N N . ILE A 1 167 ? 11.348 -11.795 -9.587 1.00 97.94 167 ILE A N 1
ATOM 1332 C CA . ILE A 1 167 ? 9.955 -11.843 -10.044 1.00 97.94 167 ILE A CA 1
ATOM 1333 C C . ILE A 1 167 ? 9.818 -11.252 -11.451 1.00 97.94 167 ILE A C 1
ATOM 1335 O O . ILE A 1 167 ? 9.862 -10.042 -11.649 1.00 97.94 167 ILE A O 1
ATOM 1339 N N . ASN A 1 168 ? 9.544 -12.117 -12.424 1.00 96.94 168 ASN A N 1
ATOM 1340 C CA . ASN A 1 168 ? 9.223 -11.753 -13.804 1.00 96.94 168 ASN A CA 1
ATOM 1341 C C . ASN A 1 168 ? 7.725 -11.870 -14.135 1.00 96.94 168 ASN A C 1
ATOM 1343 O O . ASN A 1 168 ? 7.284 -11.346 -15.156 1.00 96.94 168 ASN A O 1
ATOM 1347 N N . SER A 1 169 ? 6.932 -12.536 -13.290 1.00 97.94 169 SER A N 1
ATOM 1348 C CA . SER A 1 169 ? 5.517 -12.805 -13.559 1.00 97.94 169 SER A CA 1
ATOM 1349 C C . SER A 1 169 ? 4.608 -12.586 -12.351 1.00 97.94 169 SER A C 1
ATOM 1351 O O . SER A 1 169 ? 4.994 -12.784 -11.197 1.00 97.94 169 SER A O 1
ATOM 1353 N N . LEU A 1 170 ? 3.346 -12.235 -12.615 1.00 98.31 170 LEU A N 1
ATOM 1354 C CA . LEU A 1 170 ? 2.312 -12.095 -11.583 1.00 98.31 170 LEU A CA 1
ATOM 1355 C C . LEU A 1 170 ? 2.094 -13.396 -10.793 1.00 98.31 170 LEU A C 1
ATOM 1357 O O . LEU A 1 170 ? 1.773 -13.343 -9.607 1.00 98.31 170 LEU A O 1
ATOM 1361 N N . ASP A 1 171 ? 2.295 -14.560 -11.416 1.00 98.12 171 ASP A N 1
ATOM 1362 C CA . ASP A 1 171 ? 2.166 -15.860 -10.748 1.00 98.12 171 ASP A CA 1
ATOM 1363 C C . ASP A 1 171 ? 3.223 -16.071 -9.659 1.00 98.12 171 ASP A C 1
ATOM 1365 O O . ASP A 1 171 ? 2.922 -16.647 -8.612 1.00 98.12 171 ASP A O 1
ATOM 1369 N N . GLN A 1 172 ? 4.432 -15.533 -9.835 1.00 98.50 172 GLN A N 1
ATOM 1370 C CA . GLN A 1 172 ? 5.447 -15.570 -8.782 1.00 98.50 172 GLN A CA 1
ATOM 1371 C C . GLN A 1 172 ? 5.053 -14.701 -7.582 1.00 98.50 172 GLN A C 1
ATOM 1373 O O . GLN A 1 172 ? 5.262 -15.125 -6.447 1.00 98.50 172 GLN A O 1
ATOM 1378 N N . ILE A 1 173 ? 4.401 -13.548 -7.801 1.00 98.50 173 ILE A N 1
ATOM 1379 C CA . ILE A 1 173 ? 3.830 -12.737 -6.706 1.00 98.50 173 ILE A CA 1
ATOM 1380 C C . ILE A 1 173 ? 2.723 -13.527 -5.990 1.00 98.50 173 ILE A C 1
ATOM 1382 O O . ILE A 1 173 ? 2.676 -13.580 -4.758 1.00 98.50 173 ILE A O 1
ATOM 1386 N N . ARG A 1 174 ? 1.851 -14.209 -6.749 1.00 98.31 174 ARG A N 1
ATOM 1387 C CA . ARG A 1 174 ? 0.790 -15.070 -6.191 1.00 98.31 174 ARG A CA 1
ATOM 1388 C C . ARG A 1 174 ? 1.349 -16.187 -5.308 1.00 98.31 174 ARG A C 1
ATOM 1390 O O . ARG A 1 174 ? 0.722 -16.510 -4.306 1.00 98.31 174 ARG A O 1
ATOM 1397 N N . ALA A 1 175 ? 2.524 -16.719 -5.634 1.00 98.00 175 ALA A N 1
ATOM 1398 C CA . ALA A 1 175 ? 3.166 -17.814 -4.907 1.00 98.00 175 ALA A CA 1
ATOM 1399 C C . ALA A 1 175 ? 3.983 -17.387 -3.669 1.00 98.00 175 ALA A C 1
ATOM 1401 O O . ALA A 1 175 ? 4.480 -18.254 -2.946 1.00 98.00 175 ALA A O 1
ATOM 1402 N N . LEU A 1 176 ? 4.140 -16.084 -3.396 1.00 98.00 176 LEU A N 1
ATOM 1403 C CA . LEU A 1 176 ? 4.918 -15.617 -2.244 1.00 98.00 176 LEU A CA 1
ATOM 1404 C C . LEU A 1 176 ? 4.357 -16.139 -0.914 1.00 98.00 176 LEU A C 1
ATOM 1406 O O . LEU A 1 176 ? 3.158 -16.100 -0.640 1.00 98.00 176 LEU A O 1
ATOM 1410 N N . LYS A 1 177 ? 5.240 -16.560 -0.011 1.00 97.25 177 LYS A N 1
ATOM 1411 C CA . LYS A 1 177 ? 4.840 -16.808 1.375 1.00 97.25 177 LYS A CA 1
ATOM 1412 C C . LYS A 1 177 ? 4.763 -15.465 2.101 1.00 97.25 177 LYS A C 1
ATOM 1414 O O . LYS A 1 177 ? 5.798 -14.949 2.508 1.00 97.25 177 LYS A O 1
ATOM 1419 N N . ARG A 1 178 ? 3.566 -14.888 2.245 1.00 97.25 178 ARG A N 1
ATOM 1420 C CA . ARG A 1 178 ? 3.411 -13.575 2.898 1.00 97.25 178 ARG A CA 1
ATOM 1421 C C . ARG A 1 178 ? 3.272 -13.616 4.424 1.00 97.25 178 ARG A C 1
ATOM 1423 O O . ARG A 1 178 ? 3.755 -12.686 5.054 1.00 97.25 178 ARG A O 1
ATOM 1430 N N . ASP A 1 179 ? 2.702 -14.695 4.990 1.00 97.44 179 ASP A N 1
ATOM 1431 C CA . ASP A 1 179 ? 2.492 -14.904 6.444 1.00 97.44 179 ASP A CA 1
ATOM 1432 C C . ASP A 1 179 ? 3.821 -15.151 7.176 1.00 97.44 179 ASP A C 1
ATOM 1434 O O . ASP A 1 179 ? 4.182 -16.273 7.544 1.00 97.44 179 ASP A O 1
ATOM 1438 N N . GLN A 1 180 ? 4.610 -14.087 7.258 1.00 97.75 180 GLN A N 1
ATOM 1439 C CA . GLN A 1 180 ? 5.887 -13.983 7.943 1.00 97.75 180 GLN A CA 1
ATOM 1440 C C . GLN A 1 180 ? 6.279 -12.508 8.071 1.00 97.75 180 GLN A C 1
ATOM 1442 O O . GLN A 1 180 ? 5.769 -11.643 7.359 1.00 97.75 180 GLN A O 1
ATOM 1447 N N . GLU A 1 181 ? 7.242 -12.233 8.945 1.00 98.06 181 GLU A N 1
ATOM 1448 C CA . GLU A 1 181 ? 7.945 -10.951 8.957 1.00 98.06 181 GLU A CA 1
ATOM 1449 C C . GLU A 1 181 ? 8.618 -10.686 7.600 1.00 98.06 181 GLU A C 1
ATOM 1451 O O . GLU A 1 181 ? 9.100 -11.624 6.958 1.00 98.06 181 GLU A O 1
ATOM 1456 N N . ILE A 1 182 ? 8.684 -9.416 7.182 1.00 98.19 182 ILE A N 1
ATOM 1457 C CA . ILE A 1 182 ? 9.382 -9.021 5.951 1.00 98.19 182 ILE A CA 1
ATOM 1458 C C . ILE A 1 182 ? 10.864 -9.424 6.074 1.00 98.19 182 ILE A C 1
ATOM 1460 O O . ILE A 1 182 ? 11.553 -8.948 6.979 1.00 98.19 182 ILE A O 1
ATOM 1464 N N . PRO A 1 183 ? 11.383 -10.305 5.197 1.00 97.44 183 PRO A N 1
ATOM 1465 C CA . PRO A 1 183 ? 12.789 -10.687 5.231 1.00 97.44 183 PRO A CA 1
ATOM 1466 C C . PRO A 1 183 ? 13.699 -9.510 4.871 1.00 97.44 183 PRO A C 1
ATOM 1468 O O . PRO A 1 183 ? 13.298 -8.596 4.164 1.00 97.44 183 PRO A O 1
ATOM 1471 N N . HIS A 1 184 ? 14.977 -9.580 5.247 1.00 94.19 184 HIS A N 1
ATOM 1472 C CA . HIS A 1 184 ? 15.958 -8.557 4.860 1.00 94.19 184 HIS A CA 1
ATOM 1473 C C . HIS A 1 184 ? 16.309 -8.556 3.359 1.00 94.19 184 HIS A C 1
ATOM 1475 O O . HIS A 1 184 ? 16.926 -7.611 2.878 1.00 94.19 184 HIS A O 1
ATOM 1481 N N . LYS A 1 185 ? 15.969 -9.619 2.617 1.00 95.06 185 LYS A N 1
ATOM 1482 C CA . LYS A 1 185 ? 16.261 -9.772 1.182 1.00 95.06 185 LYS A CA 1
ATOM 1483 C C . LYS A 1 185 ? 15.298 -10.739 0.495 1.00 95.06 185 LYS A C 1
ATOM 1485 O O . LYS A 1 185 ? 14.687 -11.576 1.162 1.00 95.06 185 LYS A O 1
ATOM 1490 N N . GLY A 1 186 ? 15.271 -10.678 -0.833 1.00 97.06 186 GLY A N 1
ATOM 1491 C CA . GLY A 1 186 ? 14.496 -11.557 -1.705 1.00 97.06 186 GLY A CA 1
ATOM 1492 C C . GLY A 1 186 ? 13.133 -10.972 -2.056 1.00 97.06 186 GLY A C 1
ATOM 1493 O O . GLY A 1 186 ? 12.714 -9.963 -1.498 1.00 97.06 186 GLY A O 1
ATOM 1494 N N . ALA A 1 187 ? 12.420 -11.662 -2.939 1.00 97.75 187 ALA A N 1
ATOM 1495 C CA . ALA A 1 187 ? 11.191 -11.201 -3.581 1.00 97.75 187 ALA A CA 1
ATOM 1496 C C . ALA A 1 187 ? 10.198 -10.400 -2.707 1.00 97.75 187 ALA A C 1
ATOM 1498 O O . ALA A 1 187 ? 9.779 -9.317 -3.105 1.00 97.75 187 ALA A O 1
ATOM 1499 N N . LEU A 1 188 ? 9.824 -10.882 -1.511 1.00 98.31 188 LEU A N 1
ATOM 1500 C CA . LEU A 1 188 ? 8.889 -10.149 -0.639 1.00 98.31 188 LEU A CA 1
ATOM 1501 C C . LEU A 1 188 ? 9.478 -8.828 -0.113 1.00 98.31 188 LEU A C 1
ATOM 1503 O O . LEU A 1 188 ? 8.751 -7.847 -0.003 1.00 98.31 188 LEU A O 1
ATOM 1507 N N . CYS A 1 189 ? 10.777 -8.804 0.201 1.00 98.44 189 CYS A N 1
ATOM 1508 C CA . CYS A 1 189 ? 11.490 -7.587 0.588 1.00 98.44 189 CYS A CA 1
ATOM 1509 C C . CYS A 1 189 ? 11.477 -6.580 -0.568 1.00 98.44 189 CYS A C 1
ATOM 1511 O O . CYS A 1 189 ? 11.073 -5.435 -0.399 1.00 98.44 189 CYS A O 1
ATOM 1513 N N . ASP A 1 190 ? 11.839 -7.030 -1.765 1.00 98.56 190 ASP A N 1
ATOM 1514 C CA . ASP A 1 190 ? 11.966 -6.165 -2.935 1.00 98.56 190 ASP A CA 1
ATOM 1515 C C . ASP A 1 190 ? 10.624 -5.529 -3.336 1.00 98.56 190 ASP A C 1
ATOM 1517 O O . ASP A 1 190 ? 10.563 -4.329 -3.596 1.00 98.56 190 ASP A O 1
ATOM 1521 N N . ILE A 1 191 ? 9.520 -6.291 -3.303 1.00 98.56 191 ILE A N 1
ATOM 1522 C CA . ILE A 1 191 ? 8.184 -5.766 -3.637 1.00 98.56 191 ILE A CA 1
ATOM 1523 C C . ILE A 1 191 ? 7.772 -4.596 -2.732 1.00 98.56 191 ILE A C 1
ATOM 1525 O O . ILE A 1 191 ? 7.036 -3.719 -3.184 1.00 98.56 191 ILE A O 1
ATOM 1529 N N . VAL A 1 192 ? 8.250 -4.537 -1.485 1.00 98.56 192 VAL A N 1
ATOM 1530 C CA . VAL A 1 192 ? 7.923 -3.444 -0.552 1.00 98.56 192 VAL A CA 1
ATOM 1531 C C . VAL A 1 192 ? 9.025 -2.381 -0.427 1.00 98.56 192 VAL A C 1
ATOM 1533 O O . VAL A 1 192 ? 8.735 -1.301 0.068 1.00 98.56 192 VAL A O 1
ATOM 1536 N N . TRP A 1 193 ? 10.253 -2.631 -0.900 1.00 98.69 193 TRP A N 1
ATOM 1537 C CA . TRP A 1 193 ? 11.399 -1.714 -0.729 1.00 98.69 193 TRP A CA 1
ATOM 1538 C C . TRP A 1 193 ? 11.998 -1.139 -2.019 1.00 98.69 193 TRP A C 1
ATOM 1540 O O . TRP A 1 193 ? 12.716 -0.140 -1.954 1.00 98.69 193 TRP A O 1
ATOM 1550 N N . SER A 1 194 ? 11.780 -1.769 -3.175 1.00 98.69 194 SER A N 1
ATOM 1551 C CA . SER A 1 194 ? 12.410 -1.342 -4.428 1.00 98.69 194 SER A CA 1
ATOM 1552 C C . SER A 1 194 ? 11.859 -0.006 -4.938 1.00 98.69 194 SER A C 1
ATOM 1554 O O . SER A 1 194 ? 10.686 0.322 -4.739 1.00 98.69 194 SER A O 1
ATOM 1556 N N . ASP A 1 195 ? 12.698 0.733 -5.664 1.00 98.69 195 ASP A N 1
ATOM 1557 C CA . ASP A 1 195 ? 12.398 2.066 -6.191 1.00 98.69 195 ASP A CA 1
ATOM 1558 C C . ASP A 1 195 ? 12.688 2.191 -7.694 1.00 98.69 195 ASP A C 1
ATOM 1560 O O . ASP A 1 195 ? 13.714 1.698 -8.164 1.00 98.69 195 ASP A O 1
ATOM 1564 N N . PRO A 1 196 ? 11.840 2.894 -8.463 1.00 98.19 196 PRO A N 1
ATOM 1565 C CA . PRO A 1 196 ? 12.168 3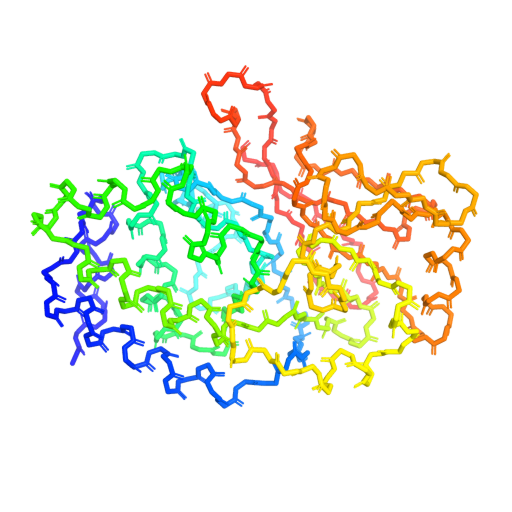.285 -9.826 1.00 98.19 196 PRO A CA 1
ATOM 1566 C C . PRO A 1 196 ? 13.226 4.400 -9.844 1.00 98.19 196 PRO A C 1
ATOM 1568 O O . PRO A 1 196 ? 13.131 5.366 -9.084 1.00 98.19 196 PRO A O 1
ATOM 1571 N N . GLU A 1 197 ? 14.195 4.309 -10.753 1.00 97.56 197 GLU A N 1
ATOM 1572 C CA . GLU A 1 197 ? 15.219 5.341 -10.976 1.00 97.56 197 GLU A CA 1
ATOM 1573 C C . GLU A 1 197 ? 15.675 5.364 -12.448 1.00 97.56 197 GLU A C 1
ATOM 1575 O O . GLU A 1 197 ? 15.447 4.411 -13.195 1.00 97.56 197 GLU A O 1
ATOM 1580 N N . GLU A 1 198 ? 16.337 6.437 -12.885 1.00 96.31 198 GLU A N 1
ATOM 1581 C CA . GLU A 1 198 ? 16.955 6.561 -14.217 1.00 96.31 198 GLU A CA 1
ATOM 1582 C C . GLU A 1 198 ? 18.247 5.721 -14.351 1.00 96.31 198 GLU A C 1
ATOM 1584 O O . GLU A 1 198 ? 19.318 6.217 -14.708 1.00 96.31 198 GLU A O 1
ATOM 1589 N N . VAL A 1 199 ? 18.141 4.421 -14.062 1.00 97.12 199 VAL A N 1
ATOM 1590 C CA . VAL A 1 199 ? 19.199 3.412 -14.226 1.00 97.12 199 VAL A CA 1
ATOM 1591 C C . VAL A 1 199 ? 18.934 2.540 -15.455 1.00 97.12 199 VAL A C 1
ATOM 1593 O O . VAL A 1 199 ? 17.802 2.414 -15.928 1.00 97.12 199 VAL A O 1
ATOM 1596 N N . ALA A 1 200 ? 19.978 1.908 -15.999 1.00 94.25 200 ALA A N 1
ATOM 1597 C CA . ALA A 1 200 ? 19.843 1.115 -17.222 1.00 94.25 200 ALA A CA 1
ATOM 1598 C C . ALA A 1 200 ? 19.017 -0.167 -17.023 1.00 94.25 200 ALA A C 1
ATOM 1600 O O . ALA A 1 200 ? 18.229 -0.517 -17.901 1.00 94.25 200 ALA A O 1
ATOM 1601 N N . THR A 1 201 ? 19.212 -0.871 -15.900 1.00 96.19 201 THR A N 1
ATOM 1602 C CA . THR A 1 201 ? 18.496 -2.111 -15.543 1.00 96.19 201 THR A CA 1
ATOM 1603 C C . THR A 1 201 ? 18.225 -2.170 -14.036 1.00 96.19 201 THR A C 1
ATOM 1605 O O . THR A 1 201 ? 17.279 -1.537 -13.582 1.00 96.19 201 THR A O 1
ATOM 1608 N N . TRP A 1 202 ? 19.054 -2.880 -13.267 1.00 98.06 202 TRP A N 1
ATOM 1609 C CA . TRP A 1 202 ? 18.970 -3.019 -11.815 1.00 98.06 202 TRP A CA 1
ATOM 1610 C C . TRP A 1 202 ? 20.218 -2.446 -11.147 1.00 98.06 202 TRP A C 1
ATOM 1612 O O . TRP A 1 202 ? 21.334 -2.712 -11.595 1.00 98.06 202 TRP A O 1
ATOM 1622 N N . GLU A 1 203 ? 20.043 -1.743 -10.032 1.00 98.00 203 GLU A N 1
ATOM 1623 C CA . GLU A 1 203 ? 21.138 -1.338 -9.144 1.00 98.00 203 GLU A CA 1
ATOM 1624 C C . GLU A 1 203 ? 20.790 -1.618 -7.678 1.00 98.00 203 GLU A C 1
ATOM 1626 O O . GLU A 1 203 ? 19.632 -1.825 -7.314 1.00 98.00 203 GLU A O 1
ATOM 1631 N N . ILE A 1 204 ? 21.807 -1.658 -6.816 1.00 96.44 204 ILE A N 1
ATOM 1632 C CA . ILE A 1 204 ? 21.609 -1.878 -5.381 1.00 96.44 204 ILE A CA 1
ATOM 1633 C C . ILE A 1 204 ? 20.939 -0.642 -4.780 1.00 96.44 204 ILE A C 1
ATOM 1635 O O . ILE A 1 204 ? 21.416 0.478 -4.955 1.00 96.44 204 ILE A O 1
ATOM 1639 N N . SER A 1 205 ? 19.857 -0.855 -4.030 1.00 96.75 205 SER A N 1
ATOM 1640 C CA . SER A 1 205 ? 19.158 0.239 -3.365 1.00 96.75 205 SER A CA 1
ATOM 1641 C C . SER A 1 205 ? 20.020 0.877 -2.266 1.00 96.75 205 SER A C 1
ATOM 1643 O O . SER A 1 205 ? 20.535 0.166 -1.393 1.00 96.75 205 SER A O 1
ATOM 1645 N N . PRO A 1 206 ? 20.117 2.220 -2.210 1.00 95.75 206 PRO A N 1
ATOM 1646 C CA . PRO A 1 206 ? 20.791 2.918 -1.116 1.00 95.75 206 PRO A CA 1
ATOM 1647 C C . PRO A 1 206 ? 20.044 2.784 0.222 1.00 95.75 206 PRO A C 1
ATOM 1649 O O . PRO A 1 206 ? 20.587 3.153 1.261 1.00 95.75 206 PRO A O 1
ATOM 1652 N N . ARG A 1 207 ? 18.817 2.239 0.226 1.00 94.00 207 ARG A N 1
ATOM 1653 C CA . ARG A 1 207 ? 18.043 1.952 1.447 1.00 94.00 207 ARG A CA 1
ATOM 1654 C C . ARG A 1 207 ? 18.615 0.795 2.266 1.00 94.00 207 ARG A C 1
ATOM 1656 O O . ARG A 1 207 ? 18.226 0.625 3.416 1.00 94.00 207 ARG A O 1
ATOM 1663 N N . GLY A 1 208 ? 19.500 -0.012 1.675 1.00 93.81 208 GLY A N 1
ATOM 1664 C CA . GLY A 1 208 ? 20.010 -1.245 2.282 1.00 93.81 208 GLY A CA 1
ATOM 1665 C C . GLY A 1 208 ? 19.057 -2.443 2.165 1.00 93.81 208 GLY A C 1
ATOM 1666 O O . GLY A 1 208 ? 19.355 -3.500 2.714 1.00 93.81 208 GLY A O 1
ATOM 1667 N N . ALA A 1 209 ? 17.940 -2.285 1.449 1.00 96.25 209 ALA A N 1
ATOM 1668 C CA . ALA A 1 209 ? 16.951 -3.312 1.128 1.00 96.25 209 ALA A CA 1
ATOM 1669 C C . ALA A 1 209 ? 16.295 -2.992 -0.229 1.00 96.25 209 ALA A C 1
ATOM 1671 O O . ALA A 1 209 ? 16.153 -1.817 -0.582 1.00 96.25 209 ALA A O 1
ATOM 1672 N N . GLY A 1 210 ? 15.903 -4.024 -0.980 1.00 97.38 210 GLY A N 1
ATOM 1673 C CA . GLY A 1 210 ? 15.370 -3.888 -2.338 1.00 97.38 210 GLY A CA 1
ATOM 1674 C C . GLY A 1 210 ? 16.404 -3.428 -3.372 1.00 97.38 210 GLY A C 1
ATOM 1675 O O . GLY A 1 210 ? 17.615 -3.414 -3.126 1.00 97.38 210 GLY A O 1
ATOM 1676 N N . TYR A 1 211 ? 15.907 -3.027 -4.540 1.00 98.50 211 TYR A N 1
ATOM 1677 C CA . TYR A 1 211 ? 16.715 -2.611 -5.687 1.00 98.50 211 TYR A CA 1
ATOM 1678 C C . TYR A 1 211 ? 16.215 -1.295 -6.284 1.00 98.50 211 TYR A C 1
ATOM 1680 O O . TYR A 1 211 ? 15.044 -0.940 -6.154 1.00 98.50 211 TYR A O 1
ATOM 1688 N N . LEU A 1 212 ? 17.103 -0.591 -6.981 1.00 98.62 212 LEU A N 1
ATOM 1689 C CA . LEU A 1 212 ? 16.697 0.403 -7.967 1.00 98.62 212 LEU A CA 1
ATOM 1690 C C . LEU A 1 212 ? 16.404 -0.310 -9.287 1.00 98.62 212 LEU A C 1
ATOM 1692 O O . LEU A 1 212 ? 17.165 -1.200 -9.676 1.00 98.62 212 LEU A O 1
ATOM 1696 N N . PHE A 1 213 ? 15.337 0.080 -9.981 1.00 98.69 213 PHE A N 1
ATOM 1697 C CA . PHE A 1 213 ? 14.986 -0.488 -11.283 1.00 98.69 213 PHE A CA 1
ATOM 1698 C C . PHE A 1 213 ? 14.677 0.582 -12.327 1.00 98.69 213 PHE A C 1
ATOM 1700 O O . PHE A 1 213 ? 14.054 1.607 -12.053 1.00 98.69 213 PHE A O 1
ATOM 1707 N N . GLY A 1 214 ? 15.135 0.315 -13.545 1.00 98.38 214 GLY A N 1
ATOM 1708 C CA . GLY A 1 214 ? 15.052 1.225 -14.672 1.00 98.38 214 GLY A CA 1
ATOM 1709 C C . GLY A 1 214 ? 13.847 1.009 -15.578 1.00 98.38 214 GLY A C 1
ATOM 1710 O O . GLY A 1 214 ? 13.005 0.120 -15.396 1.00 98.38 214 GLY A O 1
ATOM 1711 N N . LYS A 1 215 ? 13.827 1.807 -16.647 1.00 98.19 215 LYS A N 1
ATOM 1712 C CA . LYS A 1 215 ? 12.813 1.735 -17.702 1.00 98.19 215 LYS A CA 1
ATOM 1713 C C . LYS A 1 215 ? 12.748 0.356 -18.361 1.00 98.19 215 LYS A C 1
ATOM 1715 O O . LYS A 1 215 ? 11.657 -0.175 -18.512 1.00 98.19 215 LYS A O 1
ATOM 1720 N N . SER A 1 216 ? 13.892 -0.217 -18.735 1.00 97.94 216 SER A N 1
ATOM 1721 C CA . SER A 1 216 ? 13.959 -1.498 -19.460 1.00 97.94 216 SER A CA 1
ATOM 1722 C C . SER A 1 216 ? 13.285 -2.633 -18.683 1.00 97.94 216 SER A C 1
ATOM 1724 O O . SER A 1 216 ? 12.413 -3.309 -19.216 1.00 97.94 216 SER A O 1
ATOM 1726 N N . VAL A 1 217 ? 13.616 -2.753 -17.394 1.00 98.19 217 VAL A N 1
ATOM 1727 C CA . VAL A 1 217 ? 13.037 -3.717 -16.449 1.00 98.19 217 VAL A CA 1
ATOM 1728 C C . VAL A 1 217 ? 11.525 -3.539 -16.342 1.00 98.19 217 VAL A C 1
ATOM 1730 O O . VAL A 1 217 ? 10.774 -4.510 -16.382 1.00 98.19 217 VAL A O 1
ATOM 1733 N N . THR A 1 218 ? 11.076 -2.287 -16.228 1.00 98.31 218 THR A N 1
ATOM 1734 C CA . THR A 1 218 ? 9.648 -1.957 -16.151 1.00 98.31 218 THR A CA 1
ATOM 1735 C C . THR A 1 218 ? 8.919 -2.392 -17.422 1.00 98.31 218 THR A C 1
ATOM 1737 O O . THR A 1 218 ? 7.874 -3.033 -17.349 1.00 98.31 218 THR A O 1
ATOM 1740 N N . GLU A 1 219 ? 9.465 -2.059 -18.594 1.00 97.88 219 GLU A N 1
ATOM 1741 C CA . GLU A 1 219 ? 8.847 -2.369 -19.885 1.00 97.88 219 GLU A CA 1
ATOM 1742 C C . GLU A 1 219 ? 8.794 -3.875 -20.157 1.00 97.88 219 GLU A C 1
ATOM 1744 O O . GLU A 1 219 ? 7.742 -4.364 -20.565 1.00 97.88 219 GLU A O 1
ATOM 1749 N N . GLU A 1 220 ? 9.872 -4.603 -19.863 1.00 98.25 220 GLU A N 1
ATOM 1750 C CA . GLU A 1 220 ? 9.936 -6.062 -19.999 1.00 98.25 220 GLU A CA 1
ATOM 1751 C C . GLU A 1 220 ? 8.911 -6.753 -19.092 1.00 98.25 220 GLU A C 1
ATOM 1753 O O . GLU A 1 220 ? 8.118 -7.576 -19.553 1.00 98.25 220 GLU A O 1
ATOM 1758 N N . PHE A 1 221 ? 8.859 -6.376 -17.809 1.00 98.62 221 PHE A N 1
ATOM 1759 C CA . PHE A 1 221 ? 7.891 -6.943 -16.872 1.00 98.62 221 PHE A CA 1
ATOM 1760 C C . PHE A 1 221 ? 6.448 -6.682 -17.324 1.00 98.62 221 PHE A C 1
ATOM 1762 O O . PHE A 1 221 ? 5.592 -7.568 -17.252 1.00 98.62 221 PHE A O 1
ATOM 1769 N N . MET A 1 222 ? 6.157 -5.471 -17.803 1.00 98.00 222 MET A N 1
ATOM 1770 C CA . MET A 1 222 ? 4.823 -5.125 -18.292 1.00 98.00 222 MET A CA 1
ATOM 1771 C C . MET A 1 222 ? 4.441 -5.895 -19.554 1.00 98.00 222 MET A C 1
ATOM 1773 O O . MET A 1 222 ? 3.290 -6.313 -19.661 1.00 98.00 222 MET A O 1
ATOM 1777 N N . GLU A 1 223 ? 5.378 -6.112 -20.479 1.00 98.06 223 GLU A N 1
ATOM 1778 C CA . GLU A 1 223 ? 5.143 -6.896 -21.694 1.00 98.06 223 GLU A CA 1
ATOM 1779 C C . GLU A 1 223 ? 4.823 -8.358 -21.361 1.00 98.06 223 GLU A C 1
ATOM 1781 O O . GLU A 1 223 ? 3.792 -8.871 -21.802 1.00 98.06 223 GLU A O 1
ATOM 1786 N N . ILE A 1 224 ? 5.630 -8.994 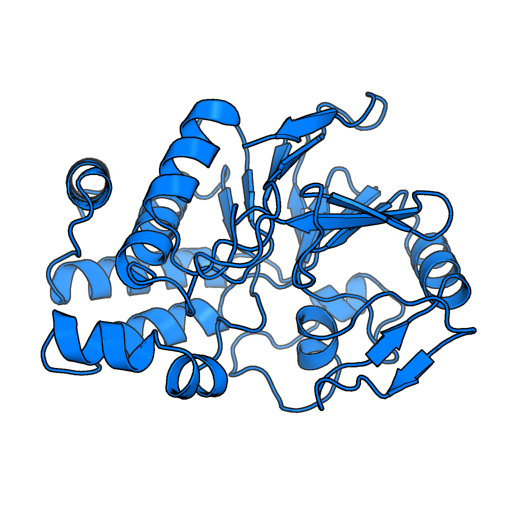-20.502 1.00 98.25 224 ILE A N 1
ATOM 1787 C CA . ILE A 1 224 ? 5.420 -10.381 -20.049 1.00 98.25 224 ILE A CA 1
ATOM 1788 C C . ILE A 1 224 ? 4.035 -10.554 -19.412 1.00 98.25 224 ILE A C 1
ATOM 1790 O O . ILE A 1 224 ? 3.362 -11.563 -19.629 1.00 98.25 224 ILE A O 1
ATOM 1794 N N . ASN A 1 225 ? 3.597 -9.566 -18.628 1.00 98.38 225 ASN A N 1
ATOM 1795 C CA . ASN A 1 225 ? 2.371 -9.646 -17.836 1.00 98.38 225 ASN A CA 1
ATOM 1796 C C . ASN A 1 225 ? 1.164 -8.937 -18.474 1.00 98.38 225 ASN A C 1
ATOM 1798 O O . ASN A 1 225 ? 0.096 -8.898 -17.861 1.00 98.38 225 ASN A O 1
ATOM 1802 N N . ASN A 1 226 ? 1.307 -8.400 -19.693 1.00 97.81 226 ASN A N 1
ATOM 1803 C CA . ASN A 1 226 ? 0.271 -7.659 -20.423 1.00 97.81 226 ASN A CA 1
ATOM 1804 C C . ASN A 1 226 ? -0.353 -6.498 -19.610 1.00 97.81 226 ASN A C 1
ATOM 1806 O O . ASN A 1 226 ? -1.577 -6.308 -19.595 1.00 97.81 226 ASN A O 1
ATOM 1810 N N . LEU A 1 227 ? 0.498 -5.725 -18.930 1.00 97.94 227 LEU A N 1
ATOM 1811 C CA . LEU A 1 227 ? 0.110 -4.597 -18.080 1.00 97.94 227 LEU A CA 1
ATOM 1812 C C . LEU A 1 227 ? 0.188 -3.260 -18.823 1.00 97.94 227 LEU A C 1
ATOM 1814 O O . LEU A 1 227 ? 1.061 -3.043 -19.660 1.00 97.94 227 LEU A O 1
ATOM 1818 N N . ASP A 1 228 ? -0.681 -2.332 -18.431 1.00 96.81 228 ASP A N 1
ATOM 1819 C CA . ASP A 1 228 ? -0.734 -0.970 -18.970 1.00 96.81 228 ASP A CA 1
ATOM 1820 C C . ASP A 1 228 ? -0.142 0.065 -17.992 1.00 96.81 228 ASP A C 1
ATOM 1822 O O . ASP A 1 228 ? 0.161 1.191 -18.391 1.00 96.81 228 ASP A O 1
ATOM 1826 N N . LEU A 1 229 ? -0.013 -0.276 -16.702 1.00 97.81 229 LEU A N 1
ATOM 1827 C CA . LEU A 1 229 ? 0.573 0.588 -15.670 1.00 97.81 229 LEU A CA 1
ATOM 1828 C C . LEU A 1 229 ? 1.049 -0.224 -14.457 1.00 97.81 229 LEU A C 1
ATOM 1830 O O . LEU A 1 229 ? 0.379 -1.164 -14.027 1.00 97.81 229 LEU A O 1
ATOM 1834 N N . ILE A 1 230 ? 2.152 0.213 -13.853 1.00 98.56 230 ILE A N 1
ATOM 1835 C CA . ILE A 1 230 ? 2.523 -0.125 -12.474 1.00 98.56 230 ILE A CA 1
ATOM 1836 C C . ILE A 1 230 ? 2.255 1.097 -11.586 1.00 98.56 230 ILE A C 1
ATOM 1838 O O . ILE A 1 230 ? 2.774 2.183 -11.835 1.00 98.56 230 ILE A O 1
ATOM 1842 N N . CYS A 1 231 ? 1.426 0.933 -10.559 1.00 98.56 231 CYS A N 1
ATOM 1843 C CA . CYS A 1 231 ? 1.111 1.952 -9.564 1.00 98.56 231 CYS A CA 1
ATOM 1844 C C . CYS A 1 231 ? 1.759 1.587 -8.230 1.00 98.56 231 CYS A C 1
ATOM 1846 O O . CYS A 1 231 ? 1.597 0.467 -7.746 1.00 98.56 231 CYS A O 1
ATOM 1848 N N . ARG A 1 232 ? 2.486 2.530 -7.635 1.00 98.75 232 ARG A N 1
ATOM 1849 C CA . ARG A 1 232 ? 3.289 2.292 -6.432 1.00 98.75 232 ARG A CA 1
ATOM 1850 C C . ARG A 1 232 ? 3.331 3.496 -5.482 1.00 98.75 232 ARG A C 1
ATOM 1852 O O . ARG A 1 232 ? 2.832 4.553 -5.858 1.00 98.75 232 ARG A O 1
ATOM 1859 N N . ALA A 1 233 ? 3.908 3.348 -4.283 1.00 98.69 233 ALA A N 1
ATOM 1860 C CA . ALA A 1 233 ? 3.970 4.399 -3.247 1.00 98.69 233 ALA A CA 1
ATOM 1861 C C . ALA A 1 233 ? 5.401 4.666 -2.699 1.00 98.69 233 ALA A C 1
ATOM 1863 O O . ALA A 1 233 ? 6.265 4.948 -3.520 1.00 98.69 233 ALA A O 1
ATOM 1864 N N . HIS A 1 234 ? 5.684 4.625 -1.385 1.00 98.44 234 HIS A N 1
ATOM 1865 C CA . HIS A 1 234 ? 7.007 4.598 -0.692 1.00 98.44 234 HIS A CA 1
ATOM 1866 C C . HIS A 1 234 ? 7.988 5.781 -0.876 1.00 98.44 234 HIS A C 1
ATOM 1868 O O . HIS A 1 234 ? 8.854 6.037 -0.032 1.00 98.44 234 HIS A O 1
ATOM 1874 N N . GLN A 1 235 ? 7.964 6.466 -2.019 1.00 97.56 235 GLN A N 1
ATOM 1875 C CA . GLN A 1 235 ? 8.822 7.606 -2.326 1.00 97.56 235 GLN A CA 1
ATOM 1876 C C . GLN A 1 235 ? 8.000 8.883 -2.254 1.00 97.56 235 GLN A C 1
ATOM 1878 O O . GLN A 1 235 ? 7.079 9.091 -3.046 1.00 97.56 235 GLN A O 1
ATOM 1883 N N . VAL A 1 236 ? 8.389 9.772 -1.338 1.00 95.69 236 VAL A N 1
ATOM 1884 C CA . VAL A 1 236 ? 7.804 11.110 -1.233 1.00 95.69 236 VAL A CA 1
ATOM 1885 C C . VAL A 1 236 ? 7.969 11.832 -2.568 1.00 95.69 236 VAL A C 1
ATOM 1887 O O . VAL A 1 236 ? 9.084 12.021 -3.058 1.00 95.69 236 VAL A O 1
ATOM 1890 N N . VAL A 1 237 ? 6.854 12.287 -3.132 1.00 94.75 237 VAL A N 1
ATOM 1891 C CA . VAL A 1 237 ? 6.816 13.088 -4.359 1.00 94.75 237 VAL A CA 1
ATOM 1892 C C . VAL A 1 237 ? 6.104 14.405 -4.077 1.00 94.75 237 VAL A C 1
ATOM 1894 O O . VAL A 1 237 ? 5.027 14.430 -3.488 1.00 94.75 237 VAL A O 1
ATOM 1897 N N . GLN A 1 238 ? 6.720 15.519 -4.479 1.00 94.25 238 GLN A N 1
ATOM 1898 C CA . GLN A 1 238 ? 6.279 16.862 -4.077 1.00 94.25 238 GLN A CA 1
ATOM 1899 C C . GLN A 1 238 ? 4.855 17.201 -4.541 1.00 94.25 238 GLN A C 1
ATOM 1901 O O . GLN A 1 238 ? 4.100 17.828 -3.807 1.00 94.25 238 GLN A O 1
ATOM 1906 N N . GLU A 1 239 ? 4.452 16.715 -5.716 1.00 94.81 239 GLU A N 1
ATOM 1907 C CA . GLU A 1 239 ? 3.122 16.949 -6.296 1.00 94.81 239 GLU A CA 1
ATOM 1908 C C . GLU A 1 239 ? 2.070 15.902 -5.882 1.00 94.81 239 GLU A C 1
ATOM 1910 O O . GLU A 1 239 ? 0.982 15.834 -6.466 1.00 94.81 239 GLU A O 1
ATOM 1915 N N . GLY A 1 240 ? 2.401 15.037 -4.918 1.00 94.75 240 GLY A N 1
ATOM 1916 C CA . GLY A 1 240 ? 1.563 13.923 -4.468 1.00 94.75 240 GLY A CA 1
ATOM 1917 C C . GLY A 1 240 ? 1.508 12.740 -5.437 1.00 94.75 240 GLY A C 1
ATOM 1918 O O . GLY A 1 240 ? 1.076 11.661 -5.046 1.00 94.75 240 GLY A O 1
ATOM 1919 N N . HIS A 1 241 ? 1.959 12.900 -6.683 1.00 96.56 241 HIS A N 1
ATOM 1920 C CA . HIS A 1 241 ? 2.170 11.808 -7.630 1.00 96.56 241 HIS A CA 1
ATOM 1921 C C . HIS A 1 241 ? 3.299 12.134 -8.620 1.00 96.56 241 HIS A C 1
ATOM 1923 O O . HIS A 1 241 ? 3.639 13.301 -8.822 1.00 96.56 241 HIS A O 1
ATOM 1929 N N . LYS A 1 242 ? 3.881 11.108 -9.249 1.00 96.81 242 LYS A N 1
ATOM 1930 C CA . LYS A 1 242 ? 4.910 11.251 -10.291 1.00 96.81 242 LYS A CA 1
ATOM 1931 C C . LYS A 1 242 ? 4.827 10.096 -11.281 1.00 96.81 242 LYS A C 1
ATOM 1933 O O . LYS A 1 242 ? 4.900 8.942 -10.874 1.00 96.81 242 LYS A O 1
ATOM 1938 N N . TYR A 1 243 ? 4.729 10.406 -12.570 1.00 97.56 243 TYR A N 1
ATOM 1939 C CA . TYR A 1 243 ? 4.859 9.413 -13.634 1.00 97.56 243 TYR A CA 1
ATOM 1940 C C . TYR A 1 243 ? 6.322 9.249 -14.054 1.00 97.56 243 TYR A C 1
ATOM 1942 O O . TYR A 1 243 ? 7.080 10.220 -14.096 1.00 97.56 243 TYR A O 1
ATOM 1950 N N . MET A 1 244 ? 6.709 8.020 -14.382 1.00 97.44 244 MET A N 1
ATOM 1951 C CA . MET A 1 244 ? 8.031 7.662 -14.895 1.00 97.44 244 MET A CA 1
ATOM 1952 C C . MET A 1 244 ? 7.901 6.708 -16.084 1.00 97.44 244 MET A C 1
ATOM 1954 O O . MET A 1 244 ? 6.841 6.126 -16.330 1.00 97.44 244 MET A O 1
ATOM 1958 N N . PHE A 1 245 ? 8.995 6.572 -16.836 1.00 97.38 245 PHE A N 1
ATOM 1959 C CA . PHE A 1 245 ? 9.138 5.569 -17.895 1.00 97.38 245 PHE A CA 1
ATOM 1960 C C . PHE A 1 245 ? 8.043 5.643 -18.971 1.00 97.38 245 PHE A C 1
ATOM 1962 O O . PHE A 1 245 ? 7.439 4.637 -19.329 1.00 97.38 245 PHE A O 1
ATOM 1969 N N . ASN A 1 246 ? 7.798 6.844 -19.510 1.00 95.06 246 ASN A N 1
ATOM 1970 C CA . ASN A 1 246 ? 6.720 7.119 -20.472 1.00 95.06 246 ASN A CA 1
ATOM 1971 C C . ASN A 1 246 ? 5.321 6.794 -19.910 1.00 95.06 246 ASN A C 1
ATOM 1973 O O . ASN A 1 246 ? 4.520 6.146 -20.578 1.00 95.06 246 ASN A O 1
ATOM 1977 N N . GLU A 1 247 ? 5.056 7.216 -18.669 1.00 95.75 247 GLU A N 1
ATOM 1978 C CA . GLU A 1 247 ? 3.775 7.030 -17.961 1.00 95.75 247 GLU A CA 1
ATOM 1979 C C . GLU A 1 247 ? 3.365 5.565 -17.723 1.00 95.75 247 GLU A C 1
ATOM 1981 O O . GLU A 1 247 ? 2.225 5.274 -17.354 1.00 95.75 247 GLU A O 1
ATOM 1986 N N . LYS A 1 248 ? 4.313 4.635 -17.880 1.00 96.81 248 LYS A N 1
ATOM 1987 C CA . LYS A 1 248 ? 4.144 3.208 -17.579 1.00 96.81 248 LYS A CA 1
ATOM 1988 C C . LYS A 1 248 ? 4.255 2.888 -16.091 1.00 96.81 248 LYS A C 1
ATOM 1990 O O . LYS A 1 248 ? 3.790 1.836 -15.656 1.00 96.81 248 LYS A O 1
ATOM 1995 N N . LEU A 1 249 ? 4.834 3.795 -15.310 1.00 98.25 249 LEU A N 1
ATOM 1996 C CA . LEU A 1 249 ? 4.885 3.710 -13.858 1.00 98.25 249 LEU A CA 1
ATOM 1997 C C . LEU A 1 249 ? 4.387 5.013 -13.237 1.00 98.25 249 LEU A C 1
ATOM 1999 O O . LEU A 1 249 ? 4.716 6.097 -13.721 1.00 98.25 249 LEU A O 1
ATOM 2003 N N . VAL A 1 250 ? 3.625 4.906 -12.150 1.00 98.38 250 VAL A N 1
ATOM 2004 C CA . VAL A 1 250 ? 3.210 6.044 -11.330 1.00 98.38 250 VAL A CA 1
ATOM 2005 C C . VAL A 1 250 ? 3.499 5.788 -9.859 1.00 98.38 250 VAL A C 1
ATOM 2007 O O . VAL A 1 250 ? 3.129 4.751 -9.311 1.00 98.38 250 VAL A O 1
ATOM 2010 N N . THR A 1 251 ? 4.135 6.761 -9.220 1.00 98.62 251 THR A N 1
ATOM 2011 C CA . THR A 1 251 ? 4.243 6.861 -7.765 1.00 98.62 251 THR A CA 1
ATOM 2012 C C . THR A 1 251 ? 3.108 7.736 -7.251 1.00 98.62 251 THR A C 1
ATOM 2014 O O . THR A 1 251 ? 2.913 8.834 -7.773 1.00 98.62 251 THR A O 1
ATOM 2017 N N . VAL A 1 252 ? 2.374 7.272 -6.242 1.00 98.25 252 VAL A N 1
ATOM 2018 C CA . VAL A 1 252 ? 1.282 7.980 -5.560 1.00 98.25 252 VAL A CA 1
ATOM 2019 C C . VAL A 1 252 ? 1.652 8.139 -4.090 1.00 98.25 252 VAL A C 1
ATOM 2021 O O . VAL A 1 252 ? 2.086 7.190 -3.447 1.00 98.25 252 VAL A O 1
ATOM 2024 N N . TRP A 1 253 ? 1.465 9.337 -3.552 1.00 98.25 253 TRP A N 1
ATOM 2025 C CA . TRP A 1 253 ? 1.785 9.691 -2.176 1.00 98.25 253 TRP A CA 1
ATOM 2026 C C . TRP A 1 253 ? 0.591 10.381 -1.521 1.00 98.25 253 TRP A C 1
ATOM 2028 O O . TRP A 1 253 ? 0.079 11.360 -2.066 1.00 98.25 253 TRP A O 1
ATOM 2038 N N . SER A 1 254 ? 0.153 9.903 -0.354 1.00 98.19 254 SER A N 1
ATOM 2039 C CA . SER A 1 254 ? -1.109 10.333 0.265 1.00 98.19 254 SER A CA 1
ATOM 2040 C C . SER A 1 254 ? -0.955 10.999 1.645 1.00 98.19 254 SER A C 1
ATOM 2042 O O . SER A 1 254 ? -1.963 11.315 2.271 1.00 98.19 254 SER A O 1
ATOM 2044 N N . ALA A 1 255 ? 0.276 11.306 2.080 1.00 97.31 255 ALA A N 1
ATOM 2045 C CA . ALA A 1 255 ? 0.566 12.027 3.327 1.00 97.31 255 ALA A CA 1
ATOM 2046 C C . ALA A 1 255 ? 1.056 13.473 3.054 1.00 97.31 255 ALA A C 1
ATOM 2048 O O . ALA A 1 255 ? 2.223 13.669 2.683 1.00 97.31 255 ALA A O 1
ATOM 2049 N N . PRO A 1 256 ? 0.202 14.508 3.178 1.00 96.69 256 PRO A N 1
ATOM 2050 C CA . PRO A 1 256 ? 0.582 15.886 2.865 1.00 96.69 256 PRO A CA 1
ATOM 2051 C C . PRO A 1 256 ? 1.532 16.443 3.926 1.00 96.69 256 PRO A C 1
ATOM 2053 O O . PRO A 1 256 ? 1.486 16.032 5.084 1.00 96.69 256 PRO A O 1
ATOM 2056 N N . ASN A 1 257 ? 2.394 17.386 3.534 1.00 95.06 257 ASN A N 1
ATOM 2057 C CA . ASN A 1 257 ? 3.412 17.993 4.396 1.00 95.06 257 ASN A CA 1
ATOM 2058 C C . ASN A 1 257 ? 4.115 16.956 5.292 1.00 95.06 257 ASN A C 1
ATOM 2060 O O . ASN A 1 257 ? 4.151 17.086 6.518 1.00 95.06 257 ASN A O 1
ATOM 2064 N N . TYR A 1 258 ? 4.636 15.902 4.665 1.00 94.12 258 TYR A N 1
ATOM 2065 C CA . TYR A 1 258 ? 5.105 14.707 5.352 1.00 94.12 258 TYR A CA 1
ATOM 2066 C C . TYR A 1 258 ? 6.083 15.028 6.491 1.00 94.12 258 TYR A C 1
ATOM 2068 O O . TYR A 1 258 ? 6.955 15.901 6.369 1.00 94.12 258 TYR A O 1
ATOM 2076 N N . CYS A 1 259 ? 5.919 14.333 7.622 1.00 88.69 259 CYS A N 1
ATOM 2077 C CA . CYS A 1 259 ? 6.670 14.575 8.860 1.00 88.69 259 CYS A CA 1
ATOM 2078 C C . CYS A 1 259 ? 6.607 16.042 9.343 1.00 88.69 259 CYS A C 1
ATOM 2080 O O . CYS A 1 259 ? 7.548 16.525 9.976 1.00 88.69 259 CYS A O 1
ATOM 2082 N N . TYR A 1 260 ? 5.530 16.761 9.010 1.00 87.25 260 TYR A N 1
ATOM 2083 C CA . TYR A 1 260 ? 5.291 18.167 9.356 1.00 87.25 260 TYR A CA 1
ATOM 2084 C C . TYR A 1 260 ? 6.340 19.151 8.811 1.00 87.25 260 TYR A C 1
ATOM 2086 O O . TYR A 1 260 ? 6.476 20.259 9.333 1.00 87.25 260 TYR A O 1
ATOM 2094 N N . ARG A 1 261 ? 7.103 18.754 7.782 1.00 89.88 261 ARG A N 1
ATOM 2095 C CA . ARG A 1 261 ? 8.259 19.533 7.298 1.00 89.88 261 ARG A CA 1
ATOM 2096 C C . ARG A 1 261 ? 8.527 19.465 5.798 1.00 89.88 261 ARG A C 1
ATOM 2098 O O . ARG A 1 261 ? 9.217 20.338 5.283 1.00 89.88 261 ARG A O 1
ATOM 2105 N N . CYS A 1 262 ? 8.072 18.420 5.106 1.00 89.94 262 CYS A N 1
ATOM 2106 C CA . CYS A 1 262 ? 8.455 18.195 3.711 1.00 89.94 262 CYS A CA 1
ATOM 2107 C C . CYS A 1 262 ? 7.766 19.141 2.721 1.00 89.94 262 CYS A C 1
ATOM 2109 O O . CYS A 1 262 ? 8.275 19.296 1.615 1.00 89.94 262 CYS A O 1
ATOM 2111 N N . GLY A 1 263 ? 6.635 19.754 3.092 1.00 93.06 263 GLY A N 1
ATOM 2112 C CA . GLY A 1 263 ? 5.910 20.707 2.244 1.00 93.06 263 GLY A CA 1
ATOM 2113 C C . GLY A 1 263 ? 5.262 20.115 0.985 1.00 93.06 263 GLY A C 1
ATOM 2114 O O . GLY A 1 263 ? 4.732 20.872 0.178 1.00 93.06 263 GLY A O 1
ATOM 2115 N N . ASN A 1 264 ? 5.284 18.791 0.814 1.00 95.81 264 ASN A N 1
ATOM 2116 C CA . ASN A 1 264 ? 4.684 18.112 -0.331 1.00 95.81 264 ASN A CA 1
ATOM 2117 C C . ASN A 1 264 ? 3.149 18.132 -0.268 1.00 95.81 264 ASN A C 1
ATOM 2119 O O . ASN A 1 264 ? 2.551 18.131 0.810 1.00 95.81 264 ASN A O 1
ATOM 2123 N N . ILE A 1 265 ? 2.521 18.052 -1.434 1.00 95.50 265 ILE A N 1
ATOM 2124 C CA . ILE A 1 265 ? 1.089 17.793 -1.585 1.00 95.50 265 ILE A CA 1
ATOM 2125 C C . ILE A 1 265 ? 0.848 16.277 -1.493 1.00 95.50 265 ILE A C 1
ATOM 2127 O O . ILE A 1 265 ? 1.757 15.475 -1.733 1.00 95.50 265 ILE A O 1
ATOM 2131 N N . ALA A 1 266 ? -0.369 15.877 -1.135 1.00 96.56 266 ALA A N 1
ATOM 2132 C CA . ALA A 1 266 ? -0.817 14.493 -1.205 1.00 96.56 266 ALA A CA 1
ATOM 2133 C C . ALA A 1 266 ? -1.863 14.301 -2.303 1.00 96.56 266 ALA A C 1
ATOM 2135 O O . ALA A 1 266 ? -2.520 15.246 -2.742 1.00 96.56 266 ALA A O 1
ATOM 2136 N N . SER A 1 267 ? -1.999 13.069 -2.785 1.00 96.88 267 SER A N 1
ATOM 2137 C CA . SER A 1 267 ? -2.941 12.759 -3.844 1.00 96.88 267 SER A CA 1
ATOM 2138 C C . SER A 1 267 ? -3.557 11.364 -3.756 1.00 96.88 267 SER A C 1
ATOM 2140 O O . SER A 1 267 ? -3.068 10.491 -3.039 1.00 96.88 267 SER A O 1
ATOM 2142 N N . ILE A 1 268 ? -4.652 11.183 -4.495 1.00 97.44 268 ILE A N 1
ATOM 2143 C CA . ILE A 1 268 ? -5.368 9.923 -4.711 1.00 97.44 268 ILE A CA 1
ATOM 2144 C C . ILE A 1 268 ? -5.463 9.705 -6.221 1.00 97.44 268 ILE A C 1
ATOM 2146 O O . ILE A 1 268 ? -5.947 10.589 -6.934 1.00 97.44 268 ILE A O 1
ATOM 2150 N N . LEU A 1 269 ? -5.061 8.533 -6.709 1.00 97.31 269 LEU A N 1
ATOM 2151 C CA . LEU A 1 269 ? -5.215 8.165 -8.117 1.00 97.31 269 LEU A CA 1
ATOM 2152 C C . LEU A 1 269 ? -6.557 7.454 -8.330 1.00 97.31 269 LEU A C 1
ATOM 2154 O O . LEU A 1 269 ? -6.794 6.386 -7.772 1.00 97.31 269 LEU A O 1
ATOM 2158 N N . LYS A 1 270 ? -7.433 8.023 -9.156 1.00 96.69 270 LYS A N 1
ATOM 2159 C CA . LYS A 1 270 ? -8.729 7.445 -9.526 1.00 96.69 270 LYS A CA 1
ATOM 2160 C C . LYS A 1 270 ? -8.663 6.758 -10.885 1.00 96.69 270 LYS A C 1
ATOM 2162 O O . LYS A 1 270 ? -8.225 7.342 -11.881 1.00 96.69 270 LYS A O 1
ATOM 2167 N N . ILE A 1 271 ? -9.163 5.526 -10.923 1.00 95.31 271 ILE A N 1
ATOM 2168 C CA . ILE A 1 271 ? -9.373 4.749 -12.145 1.00 95.31 271 ILE A CA 1
ATOM 2169 C C . ILE A 1 271 ? -10.872 4.484 -12.270 1.00 95.31 271 ILE A C 1
ATOM 2171 O O . ILE A 1 271 ? -11.415 3.634 -11.572 1.00 95.31 271 ILE A O 1
ATOM 2175 N N . ASP A 1 272 ? -11.534 5.204 -13.177 1.00 90.81 272 ASP A N 1
ATOM 2176 C CA . ASP A 1 272 ? -12.990 5.122 -13.384 1.00 90.81 272 ASP A CA 1
ATOM 2177 C C . ASP A 1 272 ? -13.423 4.022 -14.371 1.00 90.81 272 ASP A C 1
ATOM 2179 O O . ASP A 1 272 ? -14.620 3.806 -14.58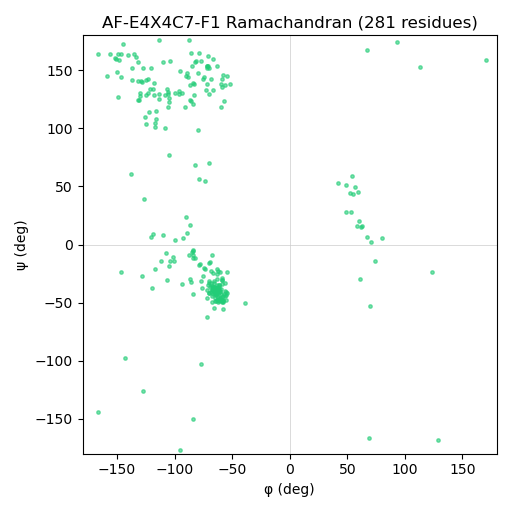2 1.00 90.81 272 ASP A O 1
ATOM 2183 N N . GLY A 1 273 ? -12.471 3.395 -15.065 1.00 85.62 273 GLY A N 1
ATOM 2184 C CA . GLY A 1 273 ? -12.731 2.392 -16.095 1.00 85.62 273 GLY A CA 1
ATOM 2185 C C . GLY A 1 273 ? -11.476 2.012 -16.893 1.00 85.62 273 GLY A C 1
ATOM 2186 O O . GLY A 1 273 ? -10.582 2.849 -17.019 1.00 85.62 273 GLY A O 1
ATOM 2187 N N . PRO A 1 274 ? -11.440 0.838 -17.558 1.00 76.06 274 PRO A N 1
ATOM 2188 C CA . PRO A 1 274 ? -10.265 0.359 -18.304 1.00 76.06 274 PRO A CA 1
ATOM 2189 C C . PRO A 1 274 ? -9.819 1.273 -19.457 1.00 76.06 274 PRO A C 1
ATOM 2191 O O . PRO A 1 274 ? -8.678 1.224 -19.897 1.00 76.06 274 PRO A O 1
ATOM 2194 N N . LYS A 1 275 ? -10.741 2.085 -19.991 1.00 72.12 275 LYS A N 1
ATOM 2195 C CA . LYS A 1 275 ? -10.518 2.986 -21.137 1.00 72.12 275 LYS A CA 1
ATOM 2196 C C . LYS A 1 275 ? -10.765 4.458 -20.805 1.00 72.12 275 LYS A C 1
ATOM 2198 O O . LYS A 1 275 ? -10.802 5.288 -21.711 1.00 72.12 275 LYS A O 1
ATOM 2203 N N . LYS A 1 276 ? -11.021 4.780 -19.534 1.00 67.75 276 LYS A N 1
ATOM 2204 C CA . LYS A 1 276 ? -11.252 6.162 -19.107 1.00 67.75 276 LYS A CA 1
ATOM 2205 C C . LYS A 1 276 ? -9.924 6.819 -18.733 1.00 67.75 276 LYS A C 1
ATOM 2207 O O . LYS A 1 276 ? -9.029 6.125 -18.248 1.00 67.75 276 LYS A O 1
ATOM 2212 N N . PRO A 1 277 ? -9.786 8.138 -18.951 1.00 67.00 277 PRO A N 1
ATOM 2213 C CA . PRO A 1 277 ? -8.618 8.855 -18.474 1.00 67.00 277 PRO A CA 1
ATOM 2214 C C . PRO A 1 277 ? -8.519 8.700 -16.957 1.00 67.00 277 PRO A C 1
ATOM 2216 O O . PRO A 1 277 ? -9.514 8.811 -16.240 1.00 67.00 277 PRO A O 1
ATOM 2219 N N . ARG A 1 278 ? -7.306 8.421 -16.485 1.00 83.81 278 ARG A N 1
ATOM 2220 C CA . ARG A 1 278 ? -6.985 8.402 -15.059 1.00 83.81 278 ARG A CA 1
ATOM 2221 C C . ARG A 1 278 ? -7.061 9.837 -14.547 1.00 83.81 278 ARG A C 1
ATOM 2223 O O . ARG A 1 278 ? -6.676 10.764 -15.261 1.00 83.81 278 ARG A O 1
ATOM 2230 N N . SER A 1 279 ? -7.551 10.026 -13.330 1.00 84.06 279 SER A N 1
ATOM 2231 C CA . SER A 1 279 ? -7.593 11.347 -12.705 1.00 84.06 279 SER A CA 1
ATOM 2232 C C . SER A 1 279 ? -6.940 11.309 -11.335 1.00 84.06 279 SER A C 1
ATOM 2234 O O . SER A 1 279 ? -6.912 10.273 -10.678 1.00 84.06 279 SER A O 1
ATOM 2236 N N . THR A 1 280 ? -6.396 12.444 -10.911 1.00 84.00 280 THR A N 1
ATOM 2237 C CA . THR A 1 280 ? -5.755 12.575 -9.606 1.00 84.00 280 THR A CA 1
ATOM 2238 C C . THR A 1 280 ? -6.512 13.612 -8.794 1.00 84.00 280 THR A C 1
ATOM 2240 O O . THR A 1 280 ? -6.733 14.728 -9.267 1.00 84.00 280 THR A O 1
ATOM 2243 N N . LEU A 1 281 ? -6.892 13.263 -7.567 1.00 83.31 281 LEU A N 1
ATOM 2244 C CA . LEU A 1 281 ? -7.403 14.224 -6.594 1.00 83.31 281 LEU A CA 1
ATOM 2245 C C . LEU A 1 281 ? -6.265 14.658 -5.683 1.00 83.31 281 LEU A C 1
ATOM 2247 O O . LEU A 1 281 ? -5.567 13.803 -5.149 1.00 83.31 281 LEU A O 1
ATOM 2251 N N . LYS A 1 282 ? -6.080 15.967 -5.518 1.00 86.31 282 LYS A N 1
ATOM 2252 C CA . LYS A 1 282 ? -5.124 16.529 -4.560 1.00 86.31 282 LYS A CA 1
ATOM 2253 C C . LYS A 1 282 ? -5.810 16.759 -3.210 1.00 86.31 282 LYS A C 1
ATOM 2255 O O . LYS A 1 282 ? -6.996 17.096 -3.185 1.00 86.31 282 LYS A O 1
ATOM 2260 N N . LEU A 1 283 ? -5.046 16.548 -2.143 1.00 79.31 283 LEU A N 1
ATOM 2261 C CA . LEU A 1 283 ? -5.399 16.787 -0.742 1.00 79.31 283 LEU A CA 1
ATOM 2262 C C . LEU A 1 283 ? -4.798 18.112 -0.274 1.00 79.31 283 LEU A C 1
ATOM 2264 O O . LEU A 1 283 ? -3.626 18.371 -0.642 1.00 79.31 283 LEU A O 1
#

Mean predicted aligned error: 3.03 Å

Radius of gyration: 17.49 Å; Cα contacts (8 Å, |Δi|>4): 661; chains: 1; bounding box: 42×38×51 Å

Foldseek 3Di:
DPLVVLLVQLLVVDFDDLVVLLVLLVLLLVLLLPAFLEAEAEDFAKEFAAAAQVQVLVVVVCVQQDHPPVHAYEYQENQHFLYLRSRSSVVNLSSVCSVCVNRYAYAYALCLAPVNCVPRPVQVSCCVNNVDSSSVVSSNQSNLSHHAWYQYPLAEIGGAADFAPQDLEPVVSRPDNSNDGQDQADGSQQRRHEHEDCDPAWAPDPVSTHIYGYLVNLVSSCVSSVHQAYEYEDDDDQAQKDADNVNRYMYGHRHACRSVHPRGWHWMWTDRHPPDDIDIDID